Protein AF-A0A2N7XBX3-F1 (afdb_monomer_lite)

Sequence (199 aa):
MRTLMKKFLLAGITAITIFSAVSLRLMAGDISEPTYPVNADSQERREMLLKHRIKNASNLISKVTFEHDRVITVVYTPRRISDDSVWIVELFQAARQILMAISKVMASFHPSVTIHAEIRTINMDAHQNSVTGISLVYRGDKLSNINWDHFSLWDAGEQSEGVIFHKLGKKPALNYCQTEQGERHSLLFCRKLHAIIDN

pLDDT: mean 81.15, std 19.58, range [31.8, 97.69]

Structure (mmCIF, N/CA/C/O backbone):
data_AF-A0A2N7XBX3-F1
#
_entry.id   AF-A0A2N7XBX3-F1
#
loop_
_atom_site.group_PDB
_atom_site.id
_atom_site.type_symbol
_atom_site.label_atom_id
_atom_site.label_alt_id
_atom_site.label_comp_id
_atom_site.label_asym_id
_atom_site.label_entity_id
_atom_site.label_seq_id
_atom_site.pdbx_PDB_ins_code
_atom_site.Cartn_x
_atom_site.Cartn_y
_atom_site.Cartn_z
_atom_site.occupancy
_atom_site.B_iso_or_equiv
_atom_site.auth_seq_id
_atom_site.auth_comp_id
_atom_site.auth_asym_id
_atom_site.auth_atom_id
_atom_site.pdbx_PDB_model_num
ATOM 1 N N . MET A 1 1 ? 8.457 -10.202 -88.996 1.00 37.47 1 MET A N 1
ATOM 2 C CA . MET A 1 1 ? 9.522 -9.447 -88.292 1.00 37.47 1 MET A CA 1
ATOM 3 C C . MET A 1 1 ? 8.973 -9.098 -86.908 1.00 37.47 1 MET A C 1
ATOM 5 O O . MET A 1 1 ? 8.189 -8.176 -86.813 1.00 37.47 1 MET A O 1
ATOM 9 N N . ARG A 1 2 ? 8.962 -9.999 -85.915 1.00 38.03 2 ARG A N 1
ATOM 10 C CA . ARG A 1 2 ? 10.039 -10.387 -84.974 1.00 38.03 2 ARG A CA 1
ATOM 11 C C . ARG A 1 2 ? 10.794 -9.213 -84.335 1.00 38.03 2 ARG A C 1
ATOM 13 O O . ARG A 1 2 ? 11.844 -8.837 -84.831 1.00 38.03 2 ARG A O 1
ATOM 20 N N . THR A 1 3 ? 10.283 -8.777 -83.188 1.00 38.00 3 THR A N 1
ATOM 21 C CA . THR A 1 3 ? 10.981 -8.220 -82.011 1.00 38.00 3 THR A CA 1
ATOM 22 C C . THR A 1 3 ? 9.942 -8.191 -80.881 1.00 38.00 3 THR A C 1
ATOM 24 O O . THR A 1 3 ? 8.780 -7.918 -81.143 1.00 38.00 3 THR A O 1
ATOM 27 N N . LEU A 1 4 ? 10.197 -8.426 -79.600 1.00 35.88 4 LEU A N 1
ATOM 28 C CA . LEU A 1 4 ? 11.092 -9.300 -78.845 1.00 35.88 4 LEU A CA 1
ATOM 29 C C . LEU A 1 4 ? 10.478 -9.307 -77.417 1.00 35.88 4 LEU A C 1
ATOM 31 O O . LEU A 1 4 ? 9.835 -8.343 -77.011 1.00 35.88 4 LEU A O 1
ATOM 35 N N . MET A 1 5 ? 10.631 -10.401 -76.678 1.00 32.62 5 MET A N 1
ATOM 36 C CA . MET A 1 5 ? 9.994 -10.692 -75.385 1.00 32.62 5 MET A CA 1
ATOM 37 C C . MET A 1 5 ? 10.427 -9.810 -74.189 1.00 32.62 5 MET A C 1
ATOM 39 O O . MET A 1 5 ? 11.565 -9.360 -74.123 1.00 32.62 5 MET A O 1
ATOM 43 N N . LYS A 1 6 ? 9.516 -9.735 -73.197 1.00 36.84 6 LYS A N 1
ATOM 44 C CA . LYS A 1 6 ? 9.673 -9.786 -71.716 1.00 36.84 6 LYS A CA 1
ATOM 45 C C . LYS A 1 6 ? 10.871 -9.084 -71.040 1.00 36.84 6 LYS A C 1
ATOM 47 O O . LYS A 1 6 ? 11.988 -9.580 -71.136 1.00 36.84 6 LYS A O 1
ATOM 52 N N . LYS A 1 7 ? 10.572 -8.138 -70.128 1.00 37.94 7 LYS A N 1
ATOM 53 C CA . LYS A 1 7 ? 11.272 -7.902 -68.834 1.00 37.94 7 LYS A CA 1
ATOM 54 C C . LYS A 1 7 ? 10.246 -7.411 -67.783 1.00 37.94 7 LYS A C 1
ATOM 56 O O . LYS A 1 7 ? 9.527 -6.462 -68.062 1.00 37.94 7 LYS A O 1
ATOM 61 N N . PHE A 1 8 ? 9.914 -8.224 -66.767 1.00 37.16 8 PHE A N 1
ATOM 62 C CA . PHE A 1 8 ? 10.357 -8.106 -65.354 1.00 37.16 8 PHE A CA 1
ATOM 63 C C . PHE A 1 8 ? 10.027 -6.725 -64.745 1.00 37.16 8 PHE A C 1
ATOM 65 O O . PHE A 1 8 ? 10.668 -5.746 -65.093 1.00 37.16 8 PHE A O 1
ATOM 72 N N . LEU A 1 9 ? 8.929 -6.544 -63.995 1.00 36.62 9 LEU A N 1
ATOM 73 C CA . LEU A 1 9 ? 8.721 -6.934 -62.584 1.00 36.62 9 LEU A CA 1
ATOM 74 C C . LEU A 1 9 ? 9.846 -6.406 -61.681 1.00 36.62 9 LEU A C 1
ATOM 76 O O . LEU A 1 9 ? 10.767 -7.155 -61.403 1.00 36.62 9 LEU A O 1
ATOM 80 N N . LEU A 1 10 ? 9.787 -5.127 -61.275 1.00 36.78 10 LEU A N 1
ATOM 81 C CA . LEU A 1 10 ? 10.466 -4.576 -60.087 1.00 36.78 10 LEU A CA 1
ATOM 82 C C . LEU A 1 10 ? 10.056 -3.102 -59.846 1.00 36.78 10 LEU A C 1
ATOM 84 O O . LEU A 1 10 ? 10.560 -2.192 -60.493 1.00 36.78 10 LEU A O 1
ATOM 88 N N . ALA A 1 11 ? 9.133 -2.890 -58.911 1.00 35.31 11 ALA A N 1
ATOM 89 C CA . ALA A 1 11 ? 8.945 -1.671 -58.110 1.00 35.31 11 ALA A CA 1
ATOM 90 C C . ALA A 1 11 ? 7.942 -2.073 -57.011 1.00 35.31 11 ALA A C 1
ATOM 92 O O . ALA A 1 11 ? 6.739 -2.081 -57.222 1.00 35.31 11 ALA A O 1
ATOM 93 N N . GLY A 1 12 ? 8.370 -2.695 -55.915 1.00 31.80 12 GLY A N 1
ATOM 94 C CA . GLY A 1 12 ? 9.176 -2.027 -54.898 1.00 31.80 12 GLY A CA 1
ATOM 95 C C . GLY A 1 12 ? 8.266 -1.274 -53.920 1.00 31.80 12 GLY A C 1
ATOM 96 O O . GLY A 1 12 ? 8.444 -0.081 -53.719 1.00 31.80 12 GLY A O 1
ATOM 97 N N . ILE A 1 13 ? 7.254 -1.952 -53.363 1.00 38.38 13 ILE A N 1
ATOM 98 C CA . ILE A 1 13 ? 6.491 -1.467 -52.207 1.00 38.38 13 ILE A CA 1
ATOM 99 C C . ILE A 1 13 ? 7.384 -1.702 -50.988 1.00 38.38 13 ILE A C 1
ATOM 101 O O . ILE A 1 13 ? 7.458 -2.814 -50.469 1.00 38.38 13 ILE A O 1
ATOM 105 N N . THR A 1 14 ? 8.103 -0.671 -50.560 1.00 38.34 14 THR A N 1
ATOM 106 C CA . THR A 1 14 ? 8.864 -0.682 -49.308 1.00 38.34 14 THR A CA 1
ATOM 107 C C . THR A 1 14 ? 8.331 0.387 -48.363 1.00 38.34 14 THR A C 1
ATOM 109 O O . THR A 1 14 ? 8.367 1.572 -48.673 1.00 38.34 14 THR A O 1
ATOM 112 N N . ALA A 1 15 ? 7.902 -0.093 -47.193 1.00 34.06 15 ALA A N 1
ATOM 113 C CA . ALA A 1 15 ? 7.829 0.602 -45.910 1.00 34.06 15 ALA A CA 1
ATOM 114 C C . ALA A 1 15 ? 6.766 1.707 -45.736 1.00 34.06 15 ALA A C 1
ATOM 116 O O . ALA A 1 15 ? 7.078 2.889 -45.635 1.00 34.06 15 ALA A O 1
ATOM 117 N N . ILE A 1 16 ? 5.514 1.293 -45.506 1.00 39.47 16 ILE A N 1
ATOM 118 C CA . ILE A 1 16 ? 4.646 1.992 -44.544 1.00 39.47 16 ILE A CA 1
ATOM 119 C C . ILE A 1 16 ? 4.753 1.226 -43.221 1.00 39.47 16 ILE A C 1
ATOM 121 O O . ILE A 1 16 ? 3.962 0.337 -42.931 1.00 39.47 16 ILE A O 1
ATOM 125 N N . THR A 1 17 ? 5.772 1.550 -42.429 1.00 39.16 17 THR A N 1
ATOM 126 C CA . THR A 1 17 ? 5.874 1.142 -41.020 1.00 39.16 17 THR A CA 1
ATOM 127 C C . THR A 1 17 ? 6.416 2.306 -40.207 1.00 39.16 17 THR A C 1
ATOM 129 O O . THR A 1 17 ? 7.552 2.287 -39.752 1.00 39.16 17 THR A O 1
ATOM 132 N N . ILE A 1 18 ? 5.594 3.339 -40.037 1.00 37.75 18 ILE A N 1
ATOM 133 C CA . ILE A 1 18 ? 5.688 4.237 -38.882 1.00 37.75 18 ILE A CA 1
ATOM 134 C C . ILE A 1 18 ? 4.252 4.467 -38.407 1.00 37.75 18 ILE A C 1
ATOM 136 O O . ILE A 1 18 ? 3.678 5.539 -38.563 1.00 37.75 18 ILE A O 1
ATOM 140 N N . 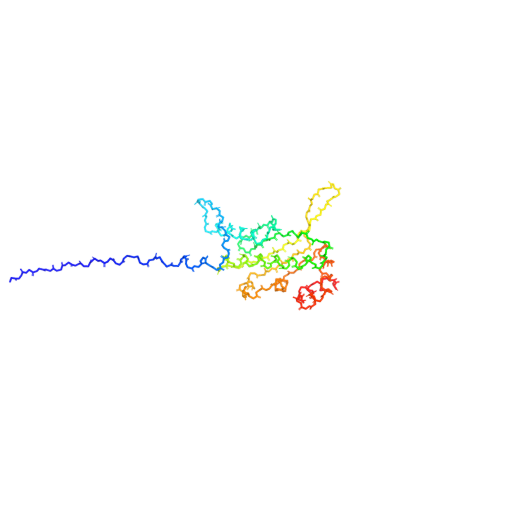PHE A 1 19 ? 3.628 3.402 -37.903 1.00 32.34 19 PHE A N 1
ATOM 141 C CA . PHE A 1 19 ? 2.393 3.510 -37.137 1.00 32.34 19 PHE A CA 1
ATOM 142 C C . PHE A 1 19 ? 2.739 3.469 -35.645 1.00 32.34 19 PHE A C 1
ATOM 144 O O . PHE A 1 19 ? 3.539 2.651 -35.200 1.00 32.34 19 PHE A O 1
ATOM 151 N N . SER A 1 20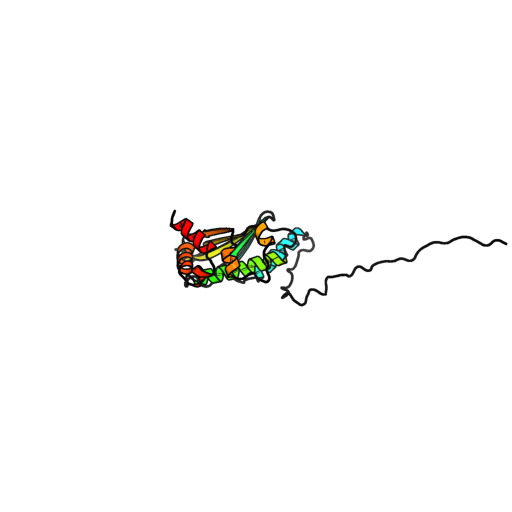 ? 2.099 4.384 -34.913 1.00 36.59 20 SER A N 1
ATOM 152 C CA . SER A 1 20 ? 1.802 4.340 -33.477 1.00 36.59 20 SER A CA 1
ATOM 153 C C . SER A 1 20 ? 2.959 4.371 -32.469 1.00 36.59 20 SER A C 1
ATOM 155 O O . SER A 1 20 ? 3.205 3.400 -31.763 1.00 36.59 20 SER A O 1
ATOM 157 N N . ALA A 1 21 ? 3.566 5.541 -32.271 1.00 38.38 21 ALA A N 1
ATOM 158 C CA . ALA A 1 21 ? 4.155 5.861 -30.959 1.00 38.38 21 ALA A CA 1
ATOM 159 C C . ALA A 1 21 ? 3.982 7.328 -30.528 1.00 38.38 21 ALA A C 1
ATOM 161 O O . ALA A 1 21 ? 4.149 7.651 -29.357 1.00 38.38 21 ALA A O 1
ATOM 162 N N . VAL A 1 22 ? 3.622 8.232 -31.444 1.00 36.38 22 VAL A N 1
ATOM 163 C CA . VAL A 1 22 ? 3.639 9.679 -31.160 1.00 36.38 22 VAL A CA 1
ATOM 164 C C . VAL A 1 22 ? 2.277 10.224 -30.706 1.00 36.38 22 VAL A C 1
ATOM 166 O O . VAL A 1 22 ? 2.228 11.215 -29.986 1.00 36.38 22 VAL A O 1
ATOM 169 N N . SER A 1 23 ? 1.164 9.556 -31.019 1.00 32.88 23 SER A N 1
ATOM 170 C CA . SER A 1 23 ? -0.180 10.085 -30.720 1.00 32.88 23 SER A CA 1
ATOM 171 C C . SER A 1 23 ? -0.746 9.709 -29.343 1.00 32.88 23 SER A C 1
ATOM 173 O O . SER A 1 23 ? -1.875 10.080 -29.043 1.00 32.88 23 SER A O 1
ATOM 175 N N . LEU A 1 24 ? 0.019 9.025 -28.484 1.00 32.59 24 LEU A N 1
ATOM 176 C CA . LEU A 1 24 ? -0.411 8.654 -27.125 1.00 32.59 24 LEU A CA 1
ATOM 177 C C . LEU A 1 24 ? 0.419 9.337 -26.020 1.00 32.59 24 LEU A C 1
ATOM 179 O O . LEU A 1 24 ? 0.517 8.824 -24.914 1.00 32.59 24 LEU A O 1
ATOM 183 N N . ARG A 1 25 ? 1.046 10.483 -26.310 1.00 36.56 25 ARG A N 1
ATOM 184 C CA . ARG A 1 25 ? 1.863 11.246 -25.340 1.00 36.56 25 ARG A CA 1
ATOM 185 C C . ARG A 1 25 ? 1.134 12.402 -24.648 1.00 36.56 25 ARG A C 1
ATOM 187 O O . ARG A 1 25 ? 1.740 13.133 -23.880 1.00 36.56 25 ARG A O 1
ATOM 194 N N . LEU A 1 26 ? -0.157 12.603 -24.914 1.00 32.84 26 LEU A N 1
ATOM 195 C CA . LEU A 1 26 ? -0.854 13.834 -24.506 1.00 32.84 26 LEU A CA 1
ATOM 196 C C . LEU A 1 26 ? -1.853 13.684 -23.347 1.00 32.84 26 LEU A C 1
ATOM 198 O O . LEU A 1 26 ? -2.454 14.679 -22.963 1.00 32.84 26 LEU A O 1
ATOM 202 N N . MET A 1 27 ? -2.022 12.492 -22.759 1.00 38.88 27 MET A N 1
ATOM 203 C CA . MET A 1 27 ? -3.025 12.269 -21.692 1.00 38.88 27 MET A CA 1
ATOM 204 C C . MET A 1 27 ? -2.496 11.554 -20.436 1.00 38.88 27 MET A C 1
ATOM 206 O O . MET A 1 27 ? -3.212 11.443 -19.444 1.00 38.88 27 MET A O 1
ATOM 210 N N . ALA A 1 28 ? -1.241 11.105 -20.423 1.00 42.69 28 ALA A N 1
ATOM 211 C CA . ALA A 1 28 ? -0.594 10.570 -19.230 1.00 42.69 28 ALA A CA 1
ATOM 212 C C . ALA A 1 28 ? 0.499 11.554 -18.816 1.00 42.69 28 ALA A C 1
ATOM 214 O O . ALA A 1 28 ? 1.333 11.900 -19.641 1.00 42.69 28 ALA A O 1
ATOM 215 N N . GLY A 1 29 ? 0.502 12.029 -17.569 1.00 45.75 29 GLY A N 1
ATOM 216 C CA . GLY A 1 29 ? 1.642 12.776 -17.036 1.00 45.75 29 GLY A CA 1
ATOM 217 C C . GLY A 1 29 ? 2.909 11.933 -17.192 1.00 45.75 29 GLY A C 1
ATOM 218 O O . GLY A 1 29 ? 3.110 10.975 -16.440 1.00 45.75 29 GLY A O 1
ATOM 219 N N . ASP A 1 30 ? 3.700 12.235 -18.221 1.00 54.69 30 ASP A N 1
ATOM 220 C CA . ASP A 1 30 ? 4.858 11.445 -18.618 1.00 54.69 30 ASP A CA 1
ATOM 221 C C . ASP A 1 30 ? 5.997 11.734 -17.644 1.00 54.69 30 ASP A C 1
ATOM 223 O O . ASP A 1 30 ? 6.771 12.681 -17.774 1.00 54.69 30 ASP A O 1
ATOM 227 N N . ILE A 1 31 ? 6.068 10.899 -16.610 1.00 62.31 31 ILE A N 1
ATOM 228 C CA . ILE A 1 31 ? 7.276 10.712 -15.815 1.00 62.31 31 ILE A CA 1
ATOM 229 C C . ILE A 1 31 ? 8.389 10.330 -16.800 1.00 62.31 31 ILE A C 1
ATOM 231 O O . ILE A 1 31 ? 8.242 9.340 -17.520 1.00 62.31 31 ILE A O 1
ATOM 235 N N . SER A 1 32 ? 9.471 11.115 -16.831 1.00 76.62 32 SER A N 1
ATOM 236 C CA . SER A 1 32 ? 10.638 10.866 -17.687 1.00 76.62 32 SER A CA 1
ATOM 237 C C . SER A 1 32 ? 11.120 9.425 -17.541 1.00 76.62 32 SER A C 1
ATOM 239 O O . SER A 1 32 ? 11.201 8.929 -16.423 1.00 76.62 32 SER A O 1
ATOM 241 N N . GLU A 1 33 ? 11.464 8.751 -18.635 1.00 81.25 33 GLU A N 1
ATOM 242 C CA . GLU A 1 33 ? 12.009 7.392 -18.552 1.00 81.25 33 GLU A CA 1
ATOM 243 C C . GLU A 1 33 ? 13.352 7.362 -17.794 1.00 81.25 33 GLU A C 1
ATOM 245 O O . GLU A 1 33 ? 14.117 8.331 -17.853 1.00 81.25 33 GLU A O 1
ATOM 250 N N . PRO A 1 34 ? 13.665 6.271 -17.066 1.00 87.12 34 PRO A N 1
ATOM 251 C CA . PRO A 1 34 ? 14.977 6.120 -16.454 1.00 87.12 34 PRO A CA 1
ATOM 252 C C . PRO A 1 34 ? 16.057 5.935 -17.525 1.00 87.12 34 PRO A C 1
ATOM 254 O O . PRO A 1 34 ? 15.820 5.359 -18.584 1.00 87.12 34 PRO A O 1
ATOM 257 N N . THR A 1 35 ? 17.283 6.355 -17.222 1.00 87.56 35 THR A N 1
ATOM 258 C CA . THR A 1 35 ? 18.440 6.040 -18.065 1.00 87.56 35 THR A CA 1
ATOM 259 C C . THR A 1 35 ? 18.752 4.547 -17.986 1.00 87.56 35 THR A C 1
ATOM 261 O O . THR A 1 35 ? 18.958 4.016 -16.893 1.00 87.56 35 THR A O 1
ATOM 264 N N . TYR A 1 36 ? 18.818 3.880 -19.137 1.00 89.38 36 TYR A N 1
ATOM 265 C CA . TYR A 1 36 ? 19.116 2.451 -19.241 1.00 89.38 36 TYR A CA 1
ATOM 266 C C . TYR A 1 36 ? 20.598 2.197 -19.569 1.00 89.38 36 TYR A C 1
ATOM 268 O O . TYR A 1 36 ? 21.176 2.943 -20.365 1.00 89.38 36 TYR A O 1
ATOM 276 N N . PRO A 1 37 ? 21.217 1.131 -19.030 1.00 89.88 37 PRO A N 1
ATOM 277 C CA . PRO A 1 37 ? 22.495 0.629 -19.522 1.00 89.88 37 PRO A CA 1
ATOM 278 C C . PRO A 1 37 ? 22.420 0.266 -21.011 1.00 89.88 37 PRO A C 1
ATOM 280 O O . PRO A 1 37 ? 21.403 -0.240 -21.489 1.00 89.88 37 PRO A O 1
ATOM 283 N N . VAL A 1 38 ? 23.521 0.473 -21.741 1.00 85.94 38 VAL A N 1
ATOM 284 C CA . VAL A 1 38 ? 23.594 0.236 -23.199 1.00 85.94 38 VAL A CA 1
ATOM 285 C C . VAL A 1 38 ? 23.223 -1.209 -23.569 1.00 85.94 38 VAL A C 1
ATOM 287 O O . VAL A 1 38 ? 22.586 -1.430 -24.595 1.00 85.94 38 VAL A O 1
ATOM 290 N N . ASN A 1 39 ? 23.526 -2.168 -22.689 1.00 89.62 39 ASN A N 1
ATOM 291 C CA . ASN A 1 39 ? 23.301 -3.600 -22.905 1.00 89.62 39 ASN A CA 1
ATOM 292 C C . ASN A 1 39 ? 22.136 -4.178 -22.088 1.00 89.62 39 ASN A C 1
ATOM 294 O O . ASN A 1 39 ? 22.023 -5.396 -21.999 1.00 89.62 39 ASN A O 1
ATOM 298 N N . ALA A 1 40 ? 21.292 -3.331 -21.487 1.00 86.00 40 ALA A N 1
ATOM 299 C CA . ALA A 1 40 ? 20.176 -3.820 -20.688 1.00 86.00 40 ALA A CA 1
ATOM 300 C C . ALA A 1 40 ? 19.165 -4.559 -21.564 1.00 86.00 40 ALA A C 1
ATOM 302 O O . ALA A 1 40 ? 18.672 -4.001 -22.557 1.00 86.00 40 ALA A O 1
ATOM 303 N N . ASP A 1 41 ? 18.854 -5.795 -21.185 1.00 88.50 41 ASP A N 1
ATOM 304 C CA . ASP A 1 41 ? 17.872 -6.614 -21.884 1.00 88.50 41 ASP A CA 1
ATOM 305 C C . ASP A 1 41 ? 16.432 -6.115 -21.643 1.00 88.50 41 ASP A C 1
ATOM 307 O O . ASP A 1 41 ? 16.167 -5.164 -20.900 1.00 88.50 41 ASP A O 1
ATOM 311 N N . SER A 1 42 ? 15.462 -6.730 -22.324 1.00 83.38 42 SER A N 1
ATOM 312 C CA . SER A 1 42 ? 14.057 -6.307 -22.235 1.00 83.38 42 SER A CA 1
ATOM 313 C C . SER A 1 42 ? 13.437 -6.475 -20.840 1.00 83.38 42 SER A C 1
ATOM 315 O O . SER A 1 42 ? 12.500 -5.747 -20.504 1.00 83.38 42 SER A O 1
ATOM 317 N N . GLN A 1 43 ? 13.943 -7.416 -20.041 1.00 83.19 43 GLN A N 1
ATOM 318 C CA . GLN A 1 43 ? 13.492 -7.674 -18.679 1.00 83.19 43 GLN A CA 1
ATOM 319 C C . GLN A 1 43 ? 14.105 -6.650 -17.723 1.00 83.19 43 GLN A C 1
ATOM 321 O O . GLN A 1 43 ? 13.367 -5.980 -17.002 1.00 83.19 43 GLN A O 1
ATOM 326 N N . GLU A 1 44 ? 15.414 -6.417 -17.809 1.00 85.62 44 GLU A N 1
ATOM 327 C CA . GLU A 1 44 ? 16.121 -5.414 -17.013 1.00 85.62 44 GLU A CA 1
ATOM 328 C C . GLU A 1 44 ? 15.533 -4.012 -17.237 1.00 85.62 44 GLU A C 1
ATOM 330 O O . GLU A 1 44 ? 15.201 -3.301 -16.285 1.00 85.62 44 GLU A O 1
ATOM 335 N N . ARG A 1 45 ? 15.283 -3.623 -18.496 1.00 85.94 45 ARG A N 1
ATOM 336 C CA . ARG A 1 45 ? 14.636 -2.335 -18.814 1.00 85.94 45 ARG A CA 1
ATOM 337 C C . ARG A 1 45 ? 13.238 -2.218 -18.209 1.00 85.94 45 ARG A C 1
ATOM 339 O O . ARG A 1 45 ? 12.842 -1.138 -17.762 1.00 85.94 45 ARG A O 1
ATOM 346 N N . ARG A 1 46 ? 12.482 -3.315 -18.181 1.00 83.00 46 ARG A N 1
ATOM 347 C CA . ARG A 1 46 ? 11.133 -3.350 -17.609 1.00 83.00 46 ARG A CA 1
ATOM 348 C C . ARG A 1 46 ? 11.163 -3.207 -16.093 1.00 83.00 46 ARG A C 1
ATOM 350 O O . ARG A 1 46 ? 10.410 -2.395 -15.558 1.00 83.00 46 ARG A O 1
ATOM 357 N N . GLU A 1 47 ? 12.038 -3.940 -15.413 1.00 85.62 47 GLU A N 1
ATOM 358 C CA . GLU A 1 47 ? 12.238 -3.814 -13.967 1.00 85.62 47 GLU A CA 1
ATOM 359 C C . GLU A 1 47 ? 12.700 -2.405 -13.589 1.00 85.62 47 GLU A C 1
ATOM 361 O O . GLU A 1 47 ? 12.167 -1.803 -12.654 1.00 85.62 47 GLU A O 1
ATOM 366 N N . MET A 1 48 ? 13.633 -1.826 -14.353 1.00 88.06 48 MET A N 1
ATOM 367 C CA . MET A 1 48 ? 14.082 -0.447 -14.160 1.00 88.06 48 MET A CA 1
ATOM 368 C C . MET A 1 48 ? 12.939 0.556 -14.336 1.00 88.06 48 MET A C 1
ATOM 370 O O . MET A 1 48 ? 12.783 1.452 -13.502 1.00 88.06 48 MET A O 1
ATOM 374 N N . LEU A 1 49 ? 12.110 0.396 -15.375 1.00 87.12 49 LEU A N 1
ATOM 375 C CA . LEU A 1 49 ? 10.943 1.249 -15.607 1.00 87.12 49 LEU A CA 1
ATOM 376 C C . LEU A 1 49 ? 9.914 1.124 -14.477 1.00 87.12 49 LEU A C 1
ATOM 378 O O . LEU A 1 49 ? 9.425 2.142 -13.984 1.00 87.12 49 LEU A O 1
ATOM 382 N N . LEU A 1 50 ? 9.616 -0.103 -14.038 1.00 87.44 50 LEU A N 1
ATOM 383 C CA . LEU A 1 50 ? 8.731 -0.372 -12.903 1.00 87.44 50 LEU A CA 1
ATOM 384 C C . LEU A 1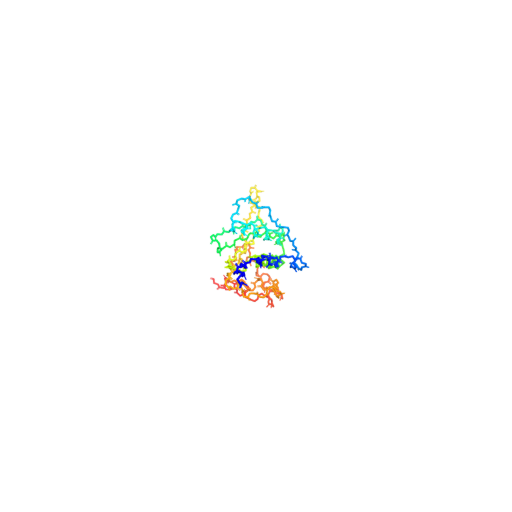 50 ? 9.256 0.296 -11.638 1.00 87.44 50 LEU A C 1
ATOM 386 O O . LEU A 1 50 ? 8.548 1.082 -11.012 1.00 87.44 50 LEU A O 1
ATOM 390 N N . LYS A 1 51 ? 10.518 0.043 -11.287 1.00 89.38 51 LYS A N 1
ATOM 391 C CA . LYS A 1 51 ? 11.161 0.623 -10.106 1.00 89.38 51 LYS A CA 1
ATOM 392 C C . LYS A 1 51 ? 11.124 2.146 -10.142 1.00 89.38 51 LYS A C 1
ATOM 394 O O . LYS A 1 51 ? 10.834 2.765 -9.122 1.00 89.38 51 LYS A O 1
ATOM 399 N N . HIS A 1 52 ? 11.396 2.742 -11.302 1.00 89.12 52 HIS A N 1
ATOM 400 C CA . HIS A 1 52 ? 11.360 4.186 -11.499 1.00 89.12 52 HIS A CA 1
ATOM 401 C C . HIS A 1 52 ? 9.948 4.754 -11.304 1.00 89.12 52 HIS A C 1
ATOM 403 O O . HIS A 1 52 ? 9.755 5.670 -10.506 1.00 89.12 52 HIS A O 1
ATOM 409 N N . ARG A 1 53 ? 8.940 4.174 -11.968 1.00 88.62 53 ARG A N 1
ATOM 410 C CA . ARG A 1 53 ? 7.546 4.628 -11.860 1.00 88.62 53 ARG A CA 1
ATOM 411 C C . ARG A 1 53 ? 6.978 4.437 -10.457 1.00 88.62 53 ARG A C 1
ATOM 413 O O . ARG A 1 53 ? 6.337 5.354 -9.958 1.00 88.62 53 ARG A O 1
ATOM 420 N N . ILE A 1 54 ? 7.245 3.301 -9.808 1.00 88.44 54 ILE A N 1
ATOM 421 C CA . ILE A 1 54 ? 6.815 3.047 -8.426 1.00 88.44 54 ILE A CA 1
ATOM 422 C C . ILE A 1 54 ? 7.455 4.073 -7.492 1.00 88.44 54 ILE A C 1
ATOM 424 O O . ILE A 1 54 ? 6.738 4.730 -6.751 1.00 88.44 54 ILE A O 1
ATOM 428 N N . LYS A 1 55 ? 8.776 4.288 -7.560 1.00 88.94 55 LYS A N 1
ATOM 429 C CA . LYS A 1 55 ? 9.450 5.294 -6.718 1.00 88.94 55 LYS A CA 1
ATOM 430 C C . LYS A 1 55 ? 8.922 6.714 -6.933 1.00 88.94 55 LYS A C 1
ATOM 432 O O . LYS A 1 55 ? 8.870 7.485 -5.984 1.00 88.94 55 LYS A O 1
ATOM 437 N N . ASN A 1 56 ? 8.503 7.048 -8.151 1.00 88.25 56 ASN A N 1
ATOM 438 C CA . ASN A 1 56 ? 7.913 8.351 -8.458 1.00 88.25 56 ASN A CA 1
ATOM 439 C C . ASN A 1 56 ? 6.418 8.446 -8.125 1.00 88.25 56 ASN A C 1
ATOM 441 O O . ASN A 1 56 ? 5.869 9.544 -8.139 1.00 88.25 56 ASN A O 1
ATOM 445 N N . ALA A 1 57 ? 5.759 7.330 -7.797 1.00 85.81 57 ALA A N 1
ATOM 446 C CA . ALA A 1 57 ? 4.368 7.334 -7.357 1.00 85.81 57 ALA A CA 1
ATOM 447 C C . ALA A 1 57 ? 4.211 8.020 -5.992 1.00 85.81 57 ALA A C 1
ATOM 449 O O . ALA A 1 57 ? 3.192 8.658 -5.738 1.00 85.81 57 ALA A O 1
ATOM 450 N N . SER A 1 58 ? 5.224 7.912 -5.125 1.00 83.62 58 SER A N 1
ATOM 451 C CA . SER A 1 58 ? 5.271 8.594 -3.834 1.00 83.62 58 SER A CA 1
ATOM 452 C C . SER A 1 58 ? 6.707 8.748 -3.343 1.00 83.62 58 SER A C 1
ATOM 454 O O . SER A 1 58 ? 7.468 7.784 -3.294 1.00 83.62 58 SER A O 1
ATOM 456 N N . ASN A 1 59 ? 7.059 9.943 -2.863 1.00 83.94 59 ASN A N 1
ATOM 457 C CA . ASN A 1 59 ? 8.369 10.210 -2.258 1.00 83.94 59 ASN A CA 1
ATOM 458 C C . ASN A 1 59 ? 8.573 9.528 -0.887 1.00 83.94 59 ASN A C 1
ATOM 460 O O . ASN A 1 59 ? 9.608 9.716 -0.251 1.00 83.94 59 ASN A O 1
ATOM 464 N N . LEU A 1 60 ? 7.575 8.777 -0.420 1.00 85.88 60 LEU A N 1
ATOM 465 C CA . LEU A 1 60 ? 7.596 8.006 0.821 1.00 85.88 60 LEU A CA 1
ATOM 466 C C . LEU A 1 60 ? 7.939 6.532 0.612 1.00 85.88 60 LEU A C 1
ATOM 468 O O . LEU A 1 60 ? 7.987 5.768 1.574 1.00 85.88 60 LEU A O 1
ATOM 472 N N . ILE A 1 61 ? 8.185 6.128 -0.631 1.00 90.31 61 ILE A N 1
ATOM 473 C CA . ILE A 1 61 ? 8.642 4.782 -0.955 1.00 90.31 61 ILE A CA 1
ATOM 474 C C . ILE A 1 61 ? 10.149 4.713 -0.721 1.00 90.31 61 ILE A C 1
ATOM 476 O O . ILE A 1 61 ? 10.935 5.354 -1.419 1.00 90.31 61 ILE A O 1
ATOM 480 N N . SER A 1 62 ? 10.560 3.921 0.264 1.00 88.62 62 SER A N 1
ATOM 481 C CA . SER A 1 62 ? 11.967 3.760 0.641 1.00 88.62 62 SER A CA 1
ATOM 482 C C . SER A 1 62 ? 12.644 2.629 -0.134 1.00 88.62 62 SER A C 1
ATOM 484 O O . SER A 1 62 ? 13.829 2.718 -0.465 1.00 88.62 62 SER A O 1
ATOM 486 N N . LYS A 1 63 ? 11.895 1.574 -0.483 1.00 92.25 63 LYS A N 1
ATOM 487 C CA . LYS A 1 63 ? 12.436 0.379 -1.141 1.00 92.25 63 LYS A CA 1
ATOM 488 C C . LYS A 1 63 ? 11.423 -0.250 -2.094 1.00 92.25 63 LYS A C 1
ATOM 490 O O . LYS A 1 63 ? 10.227 -0.264 -1.832 1.00 92.25 63 LYS A O 1
ATOM 495 N N . VAL A 1 64 ? 11.937 -0.789 -3.197 1.00 93.12 64 VAL A N 1
ATOM 496 C CA . VAL A 1 64 ? 11.198 -1.621 -4.154 1.00 93.12 64 VAL A CA 1
ATOM 497 C C . VAL A 1 64 ? 12.093 -2.806 -4.500 1.00 93.12 64 VAL A C 1
ATOM 499 O O . VAL A 1 64 ? 13.243 -2.598 -4.910 1.00 93.12 64 VAL A O 1
ATOM 502 N N . THR A 1 65 ? 11.577 -4.015 -4.316 1.00 92.56 65 THR A N 1
ATOM 503 C CA . THR A 1 65 ? 12.266 -5.284 -4.567 1.00 92.56 65 THR A CA 1
ATOM 504 C C . THR A 1 65 ? 11.412 -6.153 -5.480 1.00 92.56 65 THR A C 1
ATOM 506 O O . THR A 1 65 ? 10.189 -6.171 -5.353 1.00 92.56 65 THR A O 1
ATOM 509 N N . PHE A 1 66 ? 12.071 -6.853 -6.398 1.00 88.75 66 PHE A N 1
ATOM 510 C CA . PHE A 1 66 ? 11.458 -7.797 -7.321 1.00 88.75 66 PHE A CA 1
ATOM 511 C C . PHE A 1 66 ? 11.982 -9.189 -6.986 1.00 88.75 66 PHE A C 1
ATOM 513 O O . PHE A 1 66 ? 13.191 -9.373 -6.850 1.00 88.75 66 PHE A O 1
ATOM 520 N N . GLU A 1 67 ? 11.077 -10.149 -6.830 1.00 85.25 67 GLU A N 1
ATOM 521 C CA . GLU A 1 67 ? 11.422 -11.556 -6.650 1.00 85.25 67 GLU A CA 1
ATOM 522 C C . GLU A 1 67 ? 10.842 -12.359 -7.820 1.00 85.25 67 GLU A C 1
ATOM 524 O O . GLU A 1 67 ? 9.621 -12.477 -7.972 1.00 85.25 67 GLU A O 1
ATOM 529 N N . HIS A 1 68 ? 11.740 -12.904 -8.649 1.00 70.62 68 HIS A N 1
ATOM 530 C CA . HIS A 1 68 ? 11.453 -13.867 -9.719 1.00 70.62 68 HIS A CA 1
ATOM 531 C C . HIS A 1 68 ? 10.235 -13.506 -10.604 1.00 70.62 68 HIS A C 1
ATOM 533 O O . HIS A 1 68 ? 9.357 -14.344 -10.812 1.00 70.62 68 HIS A O 1
ATOM 539 N N . ASP A 1 69 ? 10.153 -12.254 -11.079 1.00 69.12 69 ASP A N 1
ATOM 540 C CA . ASP A 1 69 ? 9.103 -11.678 -11.954 1.00 69.12 69 ASP A CA 1
ATOM 541 C C . ASP A 1 69 ? 7.645 -11.764 -11.469 1.00 69.12 69 ASP A C 1
ATOM 543 O O . ASP A 1 69 ? 6.724 -11.298 -12.146 1.00 69.12 69 ASP A O 1
ATOM 547 N N . ARG A 1 70 ? 7.402 -12.360 -10.302 1.00 81.25 70 ARG A N 1
ATOM 548 C CA . ARG A 1 70 ? 6.054 -12.701 -9.828 1.00 81.25 70 ARG A CA 1
ATOM 549 C C . ARG A 1 70 ? 5.668 -11.982 -8.558 1.00 81.25 70 ARG A C 1
ATOM 551 O O . ARG A 1 70 ? 4.481 -11.957 -8.243 1.00 81.25 70 ARG A O 1
ATOM 558 N N . VAL A 1 71 ? 6.630 -11.409 -7.842 1.00 90.06 71 VAL A N 1
ATOM 559 C CA . VAL A 1 71 ? 6.368 -10.694 -6.597 1.00 90.06 71 VAL A CA 1
ATOM 560 C C . VAL A 1 71 ? 7.083 -9.352 -6.613 1.00 90.06 71 VAL A C 1
ATOM 562 O O . VAL A 1 71 ? 8.291 -9.272 -6.841 1.00 90.06 71 VAL A O 1
ATOM 565 N N . ILE A 1 72 ? 6.317 -8.293 -6.369 1.00 93.31 72 ILE A N 1
ATOM 566 C CA . ILE A 1 72 ? 6.829 -6.947 -6.132 1.00 93.31 72 ILE A CA 1
ATOM 567 C C . ILE A 1 72 ? 6.608 -6.627 -4.662 1.00 93.31 72 ILE A C 1
ATOM 569 O O . ILE A 1 72 ? 5.472 -6.587 -4.192 1.00 93.31 72 ILE A O 1
ATOM 573 N N . THR A 1 73 ? 7.690 -6.326 -3.959 1.00 96.06 73 THR A N 1
ATOM 574 C CA . THR A 1 73 ? 7.642 -5.867 -2.574 1.00 96.06 73 THR A CA 1
ATOM 575 C C . THR A 1 73 ? 7.992 -4.389 -2.527 1.00 96.06 73 THR A C 1
ATOM 577 O O . THR A 1 73 ? 9.065 -3.975 -2.972 1.00 96.06 73 THR A O 1
ATOM 580 N N . VAL A 1 74 ? 7.088 -3.579 -1.984 1.00 96.38 74 VAL A N 1
ATOM 581 C CA . VAL A 1 74 ? 7.254 -2.132 -1.832 1.00 96.38 74 VAL A CA 1
ATOM 582 C C . VAL A 1 74 ? 7.251 -1.784 -0.354 1.00 96.38 74 VAL A C 1
ATOM 584 O O . VAL A 1 74 ? 6.354 -2.185 0.379 1.00 96.38 74 VAL A O 1
ATOM 587 N N . VAL A 1 75 ? 8.239 -1.009 0.080 1.00 96.25 75 VAL A N 1
ATOM 588 C CA . VAL A 1 75 ? 8.277 -0.443 1.428 1.00 96.25 75 VAL A CA 1
ATOM 589 C C . VAL A 1 75 ? 7.892 1.026 1.353 1.00 96.25 75 VAL A C 1
ATOM 591 O O . VAL A 1 75 ? 8.540 1.823 0.669 1.00 96.25 75 VAL A O 1
ATOM 594 N N . TYR A 1 76 ? 6.828 1.364 2.067 1.00 94.00 76 TYR A N 1
ATOM 595 C CA . TYR A 1 76 ? 6.284 2.701 2.236 1.00 94.00 76 TYR A CA 1
ATOM 596 C C . TYR A 1 76 ? 6.483 3.148 3.684 1.00 94.00 76 TYR A C 1
ATOM 598 O O . TYR A 1 76 ? 6.180 2.407 4.615 1.00 94.00 76 TYR A O 1
ATOM 606 N N . THR A 1 77 ? 6.961 4.372 3.883 1.00 92.19 77 THR A N 1
ATOM 607 C CA . THR A 1 77 ? 7.144 4.955 5.213 1.00 92.19 77 THR A CA 1
ATOM 608 C C . THR A 1 77 ? 6.188 6.137 5.397 1.00 92.19 77 THR A C 1
ATOM 610 O O . THR A 1 77 ? 6.415 7.187 4.792 1.00 92.19 77 THR A O 1
ATOM 613 N N . PRO A 1 78 ? 5.130 6.020 6.220 1.00 87.81 78 PRO A N 1
ATOM 614 C CA . PRO A 1 78 ? 4.192 7.111 6.473 1.00 87.81 78 PRO A CA 1
ATOM 615 C C . PRO A 1 78 ? 4.880 8.325 7.100 1.00 87.81 78 PRO A C 1
ATOM 617 O O . PRO A 1 78 ? 5.863 8.202 7.836 1.00 87.81 78 PRO A O 1
ATOM 620 N N . ARG A 1 79 ? 4.331 9.518 6.842 1.00 83.00 79 ARG A N 1
ATOM 621 C CA . ARG A 1 79 ? 4.824 10.762 7.465 1.00 83.00 79 ARG A CA 1
ATOM 622 C C . ARG A 1 79 ? 4.242 10.968 8.853 1.00 83.00 79 ARG A C 1
ATOM 624 O O . ARG A 1 79 ? 4.936 11.475 9.730 1.00 83.00 79 ARG A O 1
ATOM 631 N N . ARG A 1 80 ? 2.961 10.641 9.026 1.00 77.44 80 ARG A N 1
ATOM 632 C CA . ARG A 1 80 ? 2.183 10.960 10.223 1.00 77.44 80 ARG A CA 1
ATOM 633 C C . ARG A 1 80 ? 1.646 9.673 10.821 1.00 77.44 80 ARG A C 1
ATOM 635 O O . ARG A 1 80 ? 0.733 9.076 10.278 1.00 77.44 80 ARG A O 1
ATOM 642 N N . ILE A 1 81 ? 2.234 9.262 11.939 1.00 80.69 81 ILE A N 1
ATOM 643 C CA . ILE A 1 81 ? 1.804 8.076 12.699 1.00 80.69 81 ILE A CA 1
ATOM 644 C C . ILE A 1 81 ? 1.080 8.442 13.998 1.00 80.69 81 ILE A C 1
ATOM 646 O O . ILE A 1 81 ? 0.633 7.561 14.714 1.00 80.69 81 ILE A O 1
ATOM 650 N N . SER A 1 82 ? 1.018 9.733 14.339 1.00 78.38 82 SER A N 1
ATOM 651 C CA . SER A 1 82 ? 0.383 10.225 15.567 1.00 78.38 82 SER A CA 1
ATOM 652 C C . SER A 1 82 ? -1.140 10.277 15.474 1.00 78.38 82 SER A C 1
ATOM 654 O O . SER A 1 82 ? -1.808 10.346 16.500 1.00 78.38 82 SER A O 1
ATOM 656 N N . ASP A 1 83 ? -1.672 10.298 14.254 1.00 84.38 83 ASP A N 1
ATOM 657 C CA . ASP A 1 83 ? -3.100 10.222 13.983 1.00 84.38 83 ASP A CA 1
ATOM 658 C C . ASP A 1 83 ? -3.400 8.840 13.401 1.00 84.38 83 ASP A C 1
ATOM 660 O O . ASP A 1 83 ? -3.127 8.540 12.233 1.00 84.38 83 ASP A O 1
ATOM 664 N N . ASP A 1 84 ? -3.912 7.998 14.291 1.00 83.69 84 ASP A N 1
ATOM 665 C CA . ASP A 1 84 ? -4.163 6.579 14.087 1.00 83.69 84 ASP A CA 1
ATOM 666 C C . ASP A 1 84 ? -5.090 6.298 12.893 1.00 83.69 84 ASP A C 1
ATOM 668 O O . ASP A 1 84 ? -4.912 5.295 12.208 1.00 83.69 84 ASP A O 1
ATOM 672 N N . SER A 1 85 ? -6.053 7.173 12.601 1.00 86.06 85 SER A N 1
ATOM 673 C CA . SER A 1 85 ? -6.975 6.969 11.478 1.00 86.06 85 SER A CA 1
ATOM 674 C C . SER A 1 85 ? -6.414 7.545 10.184 1.00 86.06 85 SER A C 1
ATOM 676 O O . SER A 1 85 ? -6.521 6.921 9.125 1.00 86.06 85 SER A O 1
ATOM 678 N N . VAL A 1 86 ? -5.760 8.708 10.258 1.00 88.56 86 VAL A N 1
ATOM 679 C CA . VAL A 1 86 ? -5.169 9.361 9.082 1.00 88.56 86 VAL A CA 1
ATOM 680 C C . VAL A 1 86 ? -4.074 8.505 8.458 1.00 88.56 86 VAL A C 1
ATOM 682 O O . VAL A 1 86 ? -4.031 8.400 7.233 1.00 88.56 86 VAL A O 1
ATOM 685 N N . TRP A 1 87 ? -3.227 7.838 9.250 1.00 88.56 87 TRP A N 1
ATOM 686 C CA . TRP A 1 87 ? -2.151 7.025 8.669 1.00 88.56 87 TRP A CA 1
ATOM 687 C C . TRP A 1 87 ? -2.681 5.826 7.857 1.00 88.56 87 TRP A C 1
ATOM 689 O O . TRP A 1 87 ? -2.048 5.431 6.877 1.00 88.56 87 TRP A O 1
ATOM 699 N N . ILE A 1 88 ? -3.849 5.270 8.212 1.00 94.12 88 ILE A N 1
ATOM 700 C CA . ILE A 1 88 ? -4.486 4.185 7.447 1.00 94.12 88 ILE A CA 1
ATOM 701 C C . ILE A 1 88 ? -4.991 4.711 6.103 1.00 94.12 88 ILE A C 1
ATOM 703 O O . ILE A 1 88 ? -4.766 4.089 5.065 1.00 94.12 88 ILE A O 1
ATOM 707 N N . VAL A 1 89 ? -5.601 5.898 6.098 1.00 93.44 89 VAL A N 1
ATOM 708 C CA . VAL A 1 89 ? -6.032 6.560 4.859 1.00 93.44 89 VAL A CA 1
ATOM 709 C C . VAL A 1 89 ? -4.827 6.897 3.972 1.00 93.44 89 VAL A C 1
ATOM 711 O O . VAL A 1 89 ? -4.861 6.646 2.767 1.00 93.44 89 VAL A O 1
ATOM 714 N N . GLU A 1 90 ? -3.733 7.404 4.553 1.00 92.19 90 GLU A N 1
ATOM 715 C CA . GLU A 1 90 ? -2.484 7.665 3.824 1.00 92.19 90 GLU A CA 1
ATOM 716 C C . GLU A 1 90 ? -1.884 6.377 3.238 1.00 92.19 90 GLU A C 1
ATOM 718 O O . GLU A 1 90 ? -1.407 6.385 2.099 1.00 92.19 90 GLU A O 1
ATOM 723 N N . LEU A 1 91 ? -1.950 5.259 3.970 1.00 94.75 91 LEU A N 1
ATOM 724 C CA . LEU A 1 91 ? -1.540 3.946 3.474 1.00 94.75 91 LEU A CA 1
ATOM 725 C C . LEU A 1 91 ? -2.382 3.519 2.265 1.00 94.75 91 LEU A C 1
ATOM 727 O O . LEU A 1 91 ? -1.820 3.096 1.257 1.00 94.75 91 LEU A O 1
ATOM 731 N N . PHE A 1 92 ? -3.706 3.652 2.323 1.00 95.75 92 PHE A N 1
ATOM 732 C CA . PHE A 1 92 ? -4.583 3.316 1.197 1.00 95.75 92 PHE A CA 1
ATOM 733 C C . PHE A 1 92 ? -4.325 4.198 -0.022 1.00 95.75 92 PHE A C 1
ATOM 735 O O . PHE A 1 92 ? -4.242 3.710 -1.152 1.00 95.75 92 PHE A O 1
ATOM 742 N N . GLN A 1 93 ? -4.096 5.491 0.196 1.00 94.56 93 GLN A N 1
ATOM 743 C CA . GLN A 1 93 ? -3.708 6.405 -0.870 1.00 94.56 93 GLN A CA 1
ATOM 744 C C . GLN A 1 93 ? -2.362 6.017 -1.499 1.00 94.56 93 GLN A C 1
ATOM 746 O O . GLN A 1 93 ? -2.245 5.997 -2.728 1.00 94.56 93 GLN A O 1
ATOM 751 N N . ALA A 1 94 ? -1.358 5.682 -0.685 1.00 94.06 94 ALA A N 1
ATOM 752 C CA . ALA A 1 94 ? -0.060 5.231 -1.176 1.00 94.06 94 ALA A CA 1
ATOM 753 C C . ALA A 1 94 ? -0.188 3.912 -1.948 1.00 94.06 94 ALA A C 1
ATOM 755 O O . ALA A 1 94 ? 0.350 3.784 -3.048 1.00 94.06 94 ALA A O 1
ATOM 756 N N . ALA A 1 95 ? -0.954 2.958 -1.416 1.00 96.00 95 ALA A N 1
ATOM 757 C CA . ALA A 1 95 ? -1.218 1.686 -2.067 1.00 96.00 95 ALA A CA 1
ATOM 758 C C . ALA A 1 95 ? -1.874 1.881 -3.435 1.00 96.00 95 ALA A C 1
ATOM 760 O O . ALA A 1 95 ? -1.395 1.331 -4.426 1.00 96.00 95 ALA A O 1
ATOM 761 N N . ARG A 1 96 ? -2.885 2.751 -3.525 1.00 95.75 96 ARG A N 1
ATOM 762 C CA . ARG A 1 96 ? -3.504 3.128 -4.799 1.00 95.75 96 ARG A CA 1
ATOM 763 C C . ARG A 1 96 ? -2.480 3.649 -5.802 1.00 95.75 96 ARG A C 1
ATOM 765 O O . ARG A 1 96 ? -2.435 3.174 -6.933 1.00 95.75 96 ARG A O 1
ATOM 772 N N . GLN A 1 97 ? -1.657 4.616 -5.403 1.00 93.81 97 GLN A N 1
ATOM 773 C CA . GLN A 1 97 ? -0.655 5.218 -6.287 1.00 93.81 97 GLN A CA 1
ATOM 774 C C . GLN A 1 97 ? 0.365 4.185 -6.786 1.00 93.81 97 GLN A C 1
ATOM 776 O O . GLN A 1 97 ? 0.686 4.165 -7.975 1.00 93.81 97 GLN A O 1
ATOM 781 N N . ILE A 1 98 ? 0.830 3.304 -5.896 1.00 93.81 98 ILE A N 1
ATOM 782 C CA . ILE A 1 98 ? 1.763 2.216 -6.216 1.00 93.81 98 ILE A CA 1
ATOM 783 C C . ILE A 1 98 ? 1.133 1.247 -7.219 1.00 93.81 98 ILE A C 1
ATOM 785 O O . ILE A 1 98 ? 1.725 0.974 -8.261 1.00 93.81 98 ILE A O 1
ATOM 789 N N . LEU A 1 99 ? -0.076 0.758 -6.939 1.00 93.75 99 LEU A N 1
ATOM 790 C CA . LEU A 1 99 ? -0.771 -0.204 -7.794 1.00 93.75 99 LEU A CA 1
ATOM 791 C C . LEU A 1 99 ? -1.075 0.378 -9.179 1.00 93.75 99 LEU A C 1
ATOM 793 O O . LEU A 1 99 ? -0.821 -0.274 -10.191 1.00 93.75 99 LEU A O 1
ATOM 797 N N . MET A 1 100 ? -1.507 1.640 -9.247 1.00 91.44 100 MET A N 1
ATOM 798 C CA . MET A 1 100 ? -1.687 2.336 -10.522 1.00 91.44 100 MET A CA 1
ATOM 799 C C . MET A 1 100 ? -0.363 2.476 -11.288 1.00 91.44 100 MET A C 1
ATOM 801 O O . MET A 1 100 ? -0.342 2.285 -12.504 1.00 91.44 100 MET A O 1
ATOM 805 N N . ALA A 1 101 ? 0.750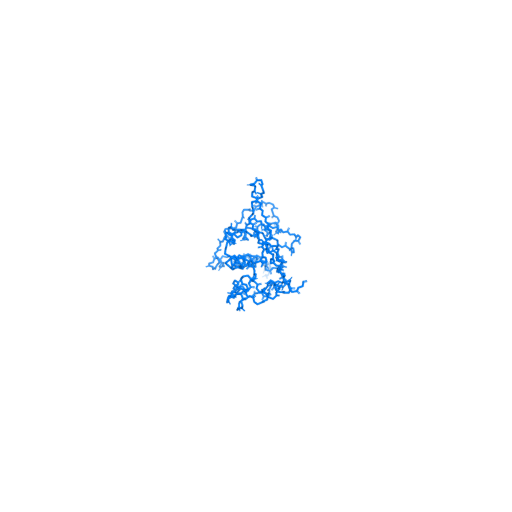 2.782 -10.613 1.00 89.56 101 ALA A N 1
ATOM 806 C CA . ALA A 1 101 ? 2.062 2.868 -11.258 1.00 89.56 101 ALA A CA 1
ATOM 807 C C . ALA A 1 101 ? 2.519 1.515 -11.828 1.00 89.56 101 ALA A C 1
ATOM 809 O O . ALA A 1 101 ? 3.073 1.478 -12.927 1.00 89.56 101 ALA A O 1
ATOM 810 N N . ILE A 1 102 ? 2.239 0.422 -11.114 1.00 88.75 102 ILE A N 1
ATOM 811 C CA . ILE A 1 102 ? 2.495 -0.952 -11.561 1.00 88.75 102 ILE A CA 1
ATOM 812 C C . ILE A 1 102 ? 1.633 -1.278 -12.789 1.00 88.75 102 ILE A C 1
ATOM 814 O O . ILE A 1 102 ? 2.167 -1.694 -13.816 1.00 88.75 102 ILE A O 1
ATOM 818 N N . SER A 1 103 ? 0.323 -1.010 -12.732 1.00 87.12 103 SER A N 1
ATOM 819 C CA . SER A 1 103 ? -0.627 -1.346 -13.807 1.00 87.12 103 SER A CA 1
ATOM 820 C C . SER A 1 103 ? -0.238 -0.775 -15.175 1.00 87.12 103 SER A C 1
ATOM 822 O O . SER A 1 103 ? -0.359 -1.452 -16.192 1.00 87.12 103 SER A O 1
ATOM 824 N N . LYS A 1 104 ? 0.334 0.436 -15.203 1.00 83.81 104 LYS A N 1
ATOM 825 C CA . LYS A 1 104 ? 0.748 1.131 -16.432 1.00 83.81 104 LYS A CA 1
ATOM 826 C C . LYS A 1 104 ? 1.916 0.470 -17.164 1.00 83.81 104 LYS A C 1
ATOM 828 O O . LYS A 1 104 ? 2.169 0.808 -18.315 1.00 83.81 104 LYS A O 1
ATOM 833 N N . VAL A 1 105 ? 2.651 -0.426 -16.507 1.00 79.69 105 VAL A N 1
ATOM 834 C CA . VAL A 1 105 ? 3.796 -1.134 -17.107 1.00 79.69 105 VAL A CA 1
ATOM 835 C C . VAL A 1 105 ? 3.451 -2.586 -17.441 1.00 79.69 105 VAL A C 1
ATOM 837 O O . VAL A 1 105 ? 4.142 -3.232 -18.225 1.00 79.69 105 VAL A O 1
ATOM 840 N N . MET A 1 106 ? 2.378 -3.120 -16.859 1.00 73.25 106 MET A N 1
ATOM 841 C CA . MET A 1 106 ? 2.168 -4.558 -16.719 1.00 73.25 106 MET A CA 1
ATOM 842 C C . MET A 1 106 ? 1.043 -5.107 -17.595 1.00 73.25 106 MET A C 1
ATOM 844 O O . MET A 1 106 ? 0.199 -5.869 -17.146 1.00 73.25 106 MET A O 1
ATOM 848 N N . ALA A 1 107 ? 1.068 -4.771 -18.886 1.00 65.38 107 ALA A N 1
ATOM 849 C CA . ALA A 1 107 ? 0.064 -5.241 -19.843 1.00 65.38 107 ALA A CA 1
ATOM 850 C C . ALA A 1 107 ? 0.113 -6.763 -20.126 1.00 65.38 107 ALA A C 1
ATOM 852 O O . ALA A 1 107 ? -0.837 -7.305 -20.679 1.00 65.38 107 ALA A O 1
ATOM 853 N N . SER A 1 108 ? 1.211 -7.458 -19.790 1.00 65.88 108 SER A N 1
ATOM 854 C CA . SER A 1 108 ? 1.453 -8.854 -20.209 1.00 65.88 108 SER A CA 1
ATOM 855 C C . SER A 1 108 ? 1.796 -9.835 -19.079 1.00 65.88 108 SER A C 1
ATOM 857 O O . SER A 1 108 ? 2.057 -11.005 -19.345 1.00 65.88 108 SER A O 1
ATOM 859 N N . PHE A 1 109 ? 1.866 -9.379 -17.830 1.00 75.88 109 PHE A N 1
ATOM 860 C CA . PHE A 1 109 ? 2.105 -10.206 -16.643 1.00 75.88 109 PHE A CA 1
ATOM 861 C C . PHE A 1 109 ? 1.488 -9.497 -15.440 1.00 75.88 109 PHE A C 1
ATOM 863 O O . PHE A 1 109 ? 1.302 -8.289 -15.498 1.00 75.88 109 PHE A O 1
ATOM 870 N N . HIS A 1 110 ? 1.153 -10.220 -14.374 1.00 82.94 110 HIS A N 1
ATOM 871 C CA . HIS A 1 110 ? 0.481 -9.642 -13.210 1.00 82.94 110 HIS A CA 1
ATOM 872 C C . HIS A 1 110 ? 1.130 -10.185 -11.938 1.00 82.94 110 HIS A C 1
ATOM 874 O O . HIS A 1 110 ? 0.958 -11.372 -11.646 1.00 82.94 110 HIS A O 1
ATOM 880 N N . PRO A 1 111 ? 1.911 -9.388 -11.191 1.00 88.19 111 PRO A N 1
ATOM 881 C CA . PRO A 1 111 ? 2.653 -9.902 -10.063 1.00 88.19 111 PRO A CA 1
ATOM 882 C C . PRO A 1 111 ? 1.766 -9.833 -8.821 1.00 88.19 111 PRO A C 1
ATOM 884 O O . PRO A 1 111 ? 0.869 -8.995 -8.695 1.00 88.19 111 PRO A O 1
ATOM 887 N N . SER A 1 112 ? 2.042 -10.675 -7.845 1.00 92.88 112 SER A N 1
ATOM 888 C CA . SER A 1 112 ? 1.584 -10.362 -6.502 1.00 92.88 112 SER A CA 1
ATOM 889 C C . SER A 1 112 ? 2.343 -9.134 -6.002 1.00 92.88 112 SER A C 1
ATOM 891 O O . SER A 1 112 ? 3.549 -9.008 -6.210 1.00 92.88 112 SER A O 1
ATOM 893 N N . VAL A 1 113 ? 1.638 -8.208 -5.366 1.00 95.25 113 VAL A N 1
ATOM 894 C CA . VAL A 1 113 ? 2.228 -6.983 -4.826 1.00 95.25 113 VAL A CA 1
ATOM 895 C C . VAL A 1 113 ? 2.055 -6.999 -3.320 1.00 95.25 113 VAL A C 1
ATOM 897 O O . VAL A 1 113 ? 0.934 -7.102 -2.832 1.00 95.25 113 VAL A O 1
ATOM 900 N N . THR A 1 114 ? 3.150 -6.858 -2.585 1.00 97.00 114 THR A N 1
ATOM 901 C CA . THR A 1 114 ? 3.125 -6.677 -1.135 1.00 97.00 114 THR A CA 1
ATOM 902 C C . THR A 1 114 ? 3.611 -5.277 -0.807 1.00 97.00 114 THR A C 1
ATOM 904 O O . THR A 1 114 ? 4.704 -4.878 -1.205 1.00 97.00 114 THR A O 1
ATOM 907 N N . ILE A 1 115 ? 2.801 -4.518 -0.076 1.00 97.56 115 ILE A N 1
ATOM 908 C CA . ILE A 1 115 ? 3.133 -3.168 0.374 1.00 97.56 115 ILE A CA 1
ATOM 909 C C . ILE A 1 115 ? 3.303 -3.205 1.887 1.00 97.56 115 ILE A C 1
ATOM 911 O O . ILE A 1 115 ? 2.332 -3.399 2.615 1.00 97.56 115 ILE A O 1
ATOM 915 N N . HIS A 1 116 ? 4.532 -3.007 2.352 1.00 97.38 116 HIS A N 1
ATOM 916 C CA . HIS A 1 116 ? 4.868 -2.883 3.764 1.00 97.38 116 HIS A CA 1
ATOM 917 C C . HIS A 1 116 ? 4.831 -1.416 4.179 1.00 97.38 116 HIS A C 1
ATOM 919 O O . HIS A 1 116 ? 5.598 -0.599 3.674 1.00 97.38 116 HIS A O 1
ATOM 925 N N . ALA A 1 117 ? 3.959 -1.090 5.125 1.00 95.94 117 ALA A N 1
ATOM 926 C CA . ALA A 1 117 ? 3.902 0.209 5.768 1.00 95.94 117 ALA A CA 1
ATOM 927 C C . ALA A 1 117 ? 4.821 0.194 6.998 1.00 95.94 117 ALA A C 1
ATOM 929 O O . ALA A 1 117 ? 4.474 -0.361 8.044 1.00 95.94 117 ALA A O 1
ATOM 930 N N . GLU A 1 118 ? 6.019 0.752 6.857 1.00 94.94 118 GLU A N 1
ATOM 931 C CA . GLU A 1 118 ? 7.069 0.744 7.873 1.00 94.94 118 GLU A CA 1
ATOM 932 C C . GLU A 1 118 ? 7.090 2.024 8.701 1.00 94.94 118 GLU A C 1
ATOM 934 O O . GLU A 1 118 ? 7.359 3.111 8.199 1.00 94.94 118 GLU A O 1
ATOM 939 N N . ILE A 1 119 ? 6.873 1.878 10.002 1.00 90.88 119 ILE A N 1
ATOM 940 C CA . ILE A 1 119 ? 6.881 2.964 10.973 1.00 90.88 119 ILE A CA 1
ATOM 941 C C . ILE A 1 119 ? 8.322 3.209 11.418 1.00 90.88 119 ILE A C 1
ATOM 943 O O . ILE A 1 119 ? 9.013 2.279 11.838 1.00 90.88 119 ILE A O 1
ATOM 947 N N . ARG A 1 120 ? 8.774 4.466 11.350 1.00 89.00 120 ARG A N 1
ATOM 948 C CA . ARG A 1 120 ? 10.076 4.859 11.903 1.00 89.00 120 ARG A CA 1
ATOM 949 C C . ARG A 1 120 ? 10.039 4.753 13.420 1.00 89.00 120 ARG A C 1
ATOM 951 O O . ARG A 1 120 ? 9.144 5.296 14.063 1.00 89.00 120 ARG A O 1
ATOM 958 N N . THR A 1 121 ? 11.033 4.088 13.981 1.00 85.38 121 THR A N 1
ATOM 959 C CA . THR A 1 121 ? 11.230 3.950 15.419 1.00 85.38 121 THR A CA 1
ATOM 960 C C . THR A 1 121 ? 12.617 4.454 15.793 1.00 85.38 121 THR A C 1
ATOM 962 O O . THR A 1 121 ? 13.516 4.549 14.958 1.00 85.38 121 THR A O 1
ATOM 965 N N . ILE A 1 122 ? 12.785 4.824 17.056 1.00 82.94 122 ILE A N 1
ATOM 966 C CA . ILE A 1 122 ? 14.085 5.165 17.629 1.00 82.94 122 ILE A CA 1
ATOM 967 C C . ILE A 1 122 ? 14.390 4.059 18.634 1.00 82.94 122 ILE A C 1
ATOM 969 O O . ILE A 1 122 ? 13.554 3.769 19.493 1.00 82.94 122 ILE A O 1
ATOM 973 N N . ASN A 1 123 ? 15.529 3.385 18.482 1.00 79.94 123 ASN A N 1
ATOM 974 C CA . ASN A 1 123 ? 15.950 2.369 19.444 1.00 79.94 123 ASN A CA 1
ATOM 975 C C . ASN A 1 123 ? 16.521 3.023 20.720 1.00 79.94 123 ASN A C 1
ATOM 977 O O . ASN A 1 123 ? 16.678 4.242 20.795 1.00 79.94 123 ASN A O 1
ATOM 981 N N . MET A 1 124 ? 16.833 2.213 21.736 1.00 76.69 124 MET A N 1
ATOM 982 C CA . MET A 1 124 ? 17.378 2.718 23.008 1.00 76.69 124 MET A CA 1
ATOM 983 C C . MET A 1 124 ? 18.710 3.466 22.833 1.00 76.69 124 MET A C 1
ATOM 985 O O . MET A 1 124 ? 19.005 4.365 23.611 1.00 76.69 124 MET A O 1
ATOM 989 N N . ASP A 1 125 ? 19.456 3.159 21.771 1.00 84.25 125 ASP A N 1
ATOM 990 C CA . ASP A 1 125 ? 20.736 3.786 21.434 1.00 84.25 125 ASP A CA 1
ATOM 991 C C . ASP A 1 125 ? 20.578 5.031 20.541 1.00 84.25 125 ASP A C 1
ATOM 993 O O . ASP A 1 125 ? 21.527 5.434 19.871 1.00 84.25 125 ASP A O 1
ATOM 997 N N . ALA A 1 126 ? 19.376 5.613 20.462 1.00 78.38 126 ALA A N 1
ATOM 998 C CA . ALA A 1 126 ? 19.038 6.768 19.624 1.00 78.38 126 ALA A CA 1
ATOM 999 C C . ALA A 1 126 ? 19.264 6.585 18.105 1.00 78.38 126 ALA A C 1
ATOM 1001 O O . ALA A 1 126 ? 19.227 7.555 17.343 1.00 78.38 126 ALA A O 1
ATOM 1002 N N . HIS A 1 127 ? 19.438 5.351 17.632 1.00 82.31 127 HIS A N 1
ATOM 1003 C CA . HIS A 1 127 ? 19.510 5.037 16.211 1.00 82.31 127 HIS A CA 1
ATOM 1004 C C . HIS A 1 127 ? 18.106 4.909 15.622 1.00 82.31 127 HIS A C 1
ATOM 1006 O O . HIS A 1 127 ? 17.213 4.269 16.190 1.00 82.31 127 HIS A O 1
ATOM 1012 N N . GLN A 1 128 ? 17.921 5.507 14.445 1.00 81.50 128 GLN A N 1
ATOM 1013 C CA . GLN A 1 128 ? 16.699 5.333 13.674 1.00 81.50 128 GLN A CA 1
ATOM 1014 C C . GLN A 1 128 ? 16.632 3.911 13.126 1.00 81.50 128 GLN A C 1
ATOM 1016 O O . GLN A 1 128 ? 17.556 3.440 12.465 1.00 81.50 128 GLN A O 1
ATOM 1021 N N . ASN A 1 129 ? 15.508 3.257 13.379 1.00 86.56 129 ASN A N 1
ATOM 1022 C CA . ASN A 1 129 ? 15.147 1.982 12.789 1.00 86.56 129 ASN A CA 1
ATOM 1023 C C . ASN A 1 129 ? 13.757 2.098 12.144 1.00 86.56 129 ASN A C 1
ATOM 1025 O O . ASN A 1 129 ? 13.072 3.120 12.267 1.00 86.56 129 ASN A O 1
ATOM 1029 N N . SER A 1 130 ? 13.323 1.060 11.444 1.00 88.94 130 SER A N 1
ATOM 1030 C CA . SER A 1 130 ? 11.956 0.944 10.955 1.00 88.94 130 SER A CA 1
ATOM 1031 C C . SER A 1 130 ? 11.376 -0.415 11.315 1.00 88.94 130 SER A C 1
ATOM 1033 O O . SER A 1 130 ? 12.081 -1.413 11.454 1.00 88.94 130 SER A O 1
ATOM 1035 N N . VAL A 1 131 ? 10.065 -0.442 11.536 1.00 91.50 131 VAL A N 1
ATOM 1036 C CA . VAL A 1 131 ? 9.337 -1.670 11.852 1.00 91.50 131 VAL A CA 1
ATOM 1037 C C . VAL A 1 131 ? 8.059 -1.689 11.037 1.00 91.50 131 VAL A C 1
ATOM 1039 O O . VAL A 1 131 ? 7.322 -0.702 11.004 1.00 91.50 131 VAL A O 1
ATOM 1042 N N . THR A 1 132 ? 7.766 -2.809 10.387 1.00 94.50 132 THR A N 1
ATOM 1043 C CA . THR A 1 132 ? 6.513 -2.970 9.649 1.00 94.50 132 THR A CA 1
ATOM 1044 C C . THR A 1 132 ? 5.332 -2.882 10.612 1.00 94.50 132 THR A C 1
ATOM 1046 O O . THR A 1 132 ? 5.258 -3.628 11.587 1.00 94.50 132 THR A O 1
ATOM 1049 N N . GLY A 1 133 ? 4.417 -1.948 10.355 1.00 94.31 133 GLY A N 1
ATOM 1050 C CA . GLY A 1 133 ? 3.158 -1.801 11.080 1.00 94.31 133 GLY A CA 1
ATOM 1051 C C . GLY A 1 133 ? 2.043 -2.615 10.432 1.00 94.31 133 GLY A C 1
ATOM 1052 O O . GLY A 1 133 ? 1.402 -3.428 11.096 1.00 94.31 133 GLY A O 1
ATOM 1053 N N . ILE A 1 134 ? 1.834 -2.429 9.128 1.00 96.75 134 ILE A N 1
ATOM 1054 C CA . ILE A 1 134 ? 0.812 -3.134 8.340 1.00 96.75 134 ILE A CA 1
ATOM 1055 C C . ILE A 1 134 ? 1.427 -3.584 7.020 1.00 96.75 134 ILE A C 1
ATOM 1057 O O . ILE A 1 134 ? 2.204 -2.842 6.423 1.00 96.75 134 ILE A O 1
ATOM 1061 N N . SER A 1 135 ? 1.061 -4.775 6.554 1.00 97.50 135 SER A N 1
ATOM 1062 C CA . SER A 1 135 ? 1.355 -5.219 5.189 1.00 97.50 135 SER A CA 1
ATOM 1063 C C . SER A 1 135 ? 0.062 -5.476 4.425 1.00 97.50 135 SER A C 1
ATOM 1065 O O . SER A 1 135 ? -0.796 -6.206 4.919 1.00 97.50 135 SER A O 1
ATOM 1067 N N . LEU A 1 136 ? -0.065 -4.903 3.229 1.00 97.69 136 LEU A N 1
ATOM 1068 C CA . LEU A 1 136 ? -1.164 -5.168 2.297 1.00 97.69 136 LEU A CA 1
ATOM 1069 C C . LEU A 1 136 ? -0.661 -6.083 1.183 1.00 97.69 136 LEU A C 1
ATOM 1071 O O . LEU A 1 136 ? 0.353 -5.780 0.556 1.00 97.69 136 LEU A O 1
ATOM 1075 N N . VAL A 1 137 ? -1.363 -7.186 0.938 1.00 96.81 137 VAL A N 1
ATOM 1076 C CA . VAL A 1 137 ? -1.006 -8.182 -0.078 1.00 96.81 137 VAL A CA 1
ATOM 1077 C C . VAL A 1 137 ? -2.070 -8.186 -1.162 1.00 96.81 137 VAL A C 1
ATOM 1079 O O . VAL A 1 137 ? -3.243 -8.404 -0.872 1.00 96.81 137 VAL A O 1
ATOM 1082 N N . TYR A 1 138 ? -1.659 -8.006 -2.409 1.00 95.88 138 TYR A N 1
ATOM 1083 C CA . TYR A 1 138 ? -2.514 -8.022 -3.588 1.00 95.88 138 TYR A CA 1
ATOM 1084 C C . TYR A 1 138 ? -2.095 -9.159 -4.501 1.00 95.88 138 TYR A C 1
ATOM 1086 O O . TYR A 1 138 ? -0.910 -9.347 -4.774 1.00 95.88 138 TYR A O 1
ATOM 1094 N N . ARG A 1 139 ? -3.072 -9.906 -5.004 1.00 92.69 139 ARG A N 1
ATOM 1095 C CA . ARG A 1 139 ? -2.819 -10.972 -5.968 1.00 92.69 139 ARG A CA 1
ATOM 1096 C C . ARG A 1 139 ? -2.827 -10.436 -7.392 1.00 92.69 139 ARG A C 1
ATOM 1098 O O . ARG A 1 139 ? -3.770 -9.751 -7.785 1.00 92.69 139 ARG A O 1
ATOM 1105 N N . GLY A 1 140 ? -1.831 -10.818 -8.186 1.00 89.38 140 GLY A N 1
ATOM 1106 C CA . GLY A 1 140 ? -1.704 -10.355 -9.569 1.00 89.38 140 GLY A CA 1
ATOM 1107 C C . GLY A 1 140 ? -2.931 -10.639 -10.440 1.00 89.38 140 GLY A C 1
ATOM 1108 O O . GLY A 1 140 ? -3.418 -9.744 -11.124 1.00 89.38 140 GLY A O 1
ATOM 1109 N N . ASP A 1 141 ? -3.501 -11.842 -10.360 1.00 88.38 141 ASP A N 1
ATOM 1110 C CA . ASP A 1 141 ? -4.689 -12.232 -11.138 1.00 88.38 141 ASP A CA 1
ATOM 1111 C C . ASP A 1 141 ? -5.951 -11.424 -10.795 1.00 88.38 141 ASP A C 1
ATOM 1113 O O . ASP A 1 141 ? -6.885 -11.353 -11.589 1.00 88.38 141 ASP A O 1
ATOM 1117 N N . LYS A 1 142 ? -5.998 -10.802 -9.614 1.00 88.94 142 LYS A N 1
ATOM 1118 C CA . LYS A 1 142 ? -7.078 -9.883 -9.237 1.00 88.94 142 LYS A CA 1
ATOM 1119 C C . LYS A 1 142 ? -6.818 -8.480 -9.770 1.00 88.94 142 LYS A C 1
ATOM 1121 O O . LYS A 1 142 ? -7.741 -7.857 -10.288 1.00 88.94 142 LYS A O 1
ATOM 1126 N N . LEU A 1 143 ? -5.562 -8.031 -9.724 1.00 87.62 143 LEU A N 1
ATOM 1127 C CA . LEU A 1 143 ? -5.149 -6.726 -10.245 1.00 87.62 143 LEU A CA 1
ATOM 1128 C C . LEU A 1 143 ? -5.405 -6.578 -11.755 1.00 87.62 143 LEU A C 1
ATOM 1130 O O . LEU A 1 143 ? -5.681 -5.472 -12.213 1.00 87.62 143 LEU A O 1
ATOM 1134 N 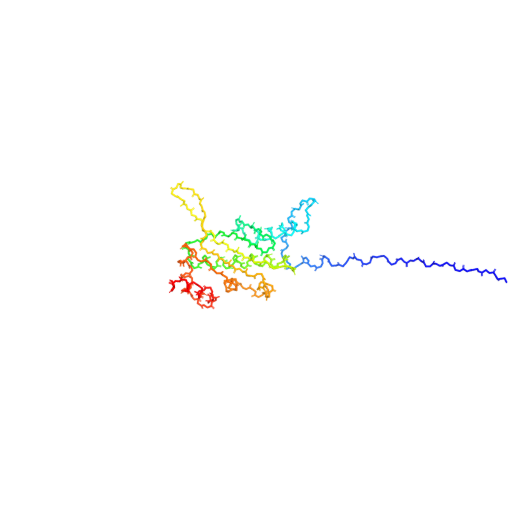N . SER A 1 144 ? -5.367 -7.673 -12.525 1.00 83.88 144 SER A N 1
ATOM 1135 C CA . SER A 1 144 ? -5.644 -7.654 -13.972 1.00 83.88 144 SER A CA 1
ATOM 1136 C C . SER A 1 144 ? -7.079 -7.255 -14.329 1.00 83.88 144 SER A C 1
ATOM 1138 O O . SER A 1 144 ? -7.330 -6.812 -15.444 1.00 83.88 144 SER A O 1
ATOM 1140 N N . ASN A 1 145 ? -8.023 -7.434 -13.401 1.00 85.12 145 ASN A N 1
ATOM 1141 C CA . ASN A 1 145 ? -9.454 -7.211 -13.631 1.00 85.12 145 ASN A CA 1
ATOM 1142 C C . ASN A 1 145 ? -9.940 -5.866 -13.068 1.00 85.12 145 ASN A C 1
ATOM 1144 O O . ASN A 1 145 ? -11.138 -5.583 -13.090 1.00 85.12 145 ASN A O 1
ATOM 1148 N N . ILE A 1 146 ? -9.027 -5.048 -12.538 1.00 89.38 146 ILE A N 1
ATOM 1149 C CA . ILE A 1 146 ? -9.355 -3.747 -11.959 1.00 89.38 146 ILE A CA 1
ATOM 1150 C C . ILE A 1 146 ? -9.610 -2.737 -13.074 1.00 89.38 146 ILE A C 1
ATOM 1152 O O . ILE A 1 146 ? -8.777 -2.531 -13.957 1.00 89.38 146 ILE A O 1
ATOM 1156 N N . ASN A 1 147 ? -10.743 -2.039 -12.987 1.00 90.94 147 ASN A N 1
ATOM 1157 C CA . ASN A 1 147 ? -10.944 -0.809 -13.740 1.00 90.94 147 ASN A CA 1
ATOM 1158 C C . ASN A 1 147 ? -10.200 0.340 -13.039 1.00 90.94 147 ASN A C 1
ATOM 1160 O O . ASN A 1 147 ? -10.704 0.933 -12.083 1.00 90.94 147 ASN A O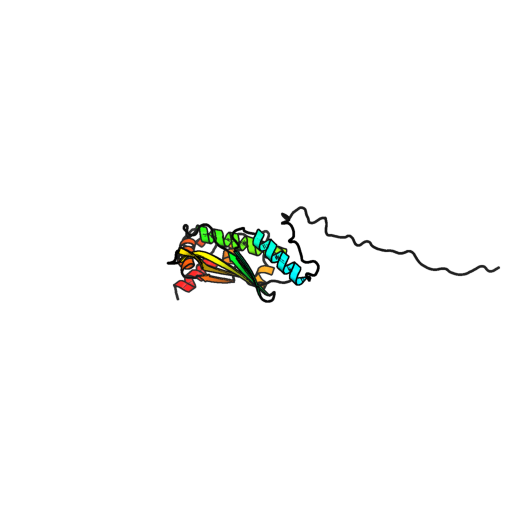 1
ATOM 1164 N N . TRP A 1 148 ? -8.995 0.642 -13.522 1.00 90.75 148 TRP A N 1
ATOM 1165 C CA . TRP A 1 148 ? -8.106 1.643 -12.928 1.00 90.75 148 TRP A CA 1
ATOM 1166 C C . TRP A 1 148 ? -8.637 3.080 -12.990 1.00 90.75 148 TRP A C 1
ATOM 1168 O O . TRP A 1 148 ? -8.240 3.889 -12.150 1.00 90.75 148 TRP A O 1
ATOM 1178 N N . ASP A 1 149 ? -9.554 3.394 -13.912 1.00 89.88 149 ASP A N 1
ATOM 1179 C CA . ASP A 1 149 ? -10.169 4.727 -14.013 1.00 89.88 149 ASP A CA 1
ATOM 1180 C C . ASP A 1 149 ? -11.129 4.999 -12.848 1.00 89.88 149 ASP A C 1
ATOM 1182 O O . ASP A 1 149 ? -11.284 6.139 -12.411 1.00 89.88 149 ASP A O 1
ATOM 1186 N N . HIS A 1 150 ? -11.733 3.942 -12.299 1.00 91.56 150 HIS A N 1
ATOM 1187 C CA . HIS A 1 150 ? -12.642 4.016 -11.153 1.00 91.56 150 HIS A CA 1
ATOM 1188 C C . HIS A 1 150 ? -12.011 3.526 -9.847 1.00 91.56 150 HIS A C 1
ATOM 1190 O O . HIS A 1 150 ? -12.673 3.538 -8.813 1.00 91.56 150 HIS A O 1
ATOM 1196 N N . PHE A 1 151 ? -10.739 3.120 -9.869 1.00 93.38 151 PHE A N 1
ATOM 1197 C CA . PHE A 1 151 ? -10.048 2.619 -8.687 1.00 93.38 151 PHE A CA 1
ATOM 1198 C C . PHE A 1 151 ? -9.777 3.763 -7.702 1.00 93.38 151 PHE A C 1
ATOM 1200 O O . PHE A 1 151 ? -8.904 4.619 -7.912 1.00 93.38 151 PHE A O 1
ATOM 1207 N N . SER A 1 152 ? -10.565 3.801 -6.630 1.00 94.31 152 SER A N 1
ATOM 1208 C CA . SER A 1 152 ? -10.482 4.785 -5.555 1.00 94.31 152 SER A CA 1
ATOM 1209 C C . SER A 1 152 ? -9.422 4.395 -4.522 1.00 94.31 152 SER A C 1
ATOM 1211 O O . SER A 1 152 ? -8.785 3.346 -4.605 1.00 94.31 152 SER A O 1
ATOM 1213 N N . LEU A 1 153 ? -9.177 5.267 -3.539 1.00 93.25 153 LEU A N 1
ATOM 1214 C CA . LEU A 1 153 ? -8.245 4.930 -2.460 1.00 93.25 153 LEU A CA 1
ATOM 1215 C C . LEU A 1 153 ? -8.826 3.838 -1.550 1.00 93.25 153 LEU A C 1
ATOM 1217 O O . LEU A 1 153 ? -8.089 2.980 -1.086 1.00 93.25 153 LEU A O 1
ATOM 1221 N N . TRP A 1 154 ? -10.146 3.817 -1.364 1.00 94.25 154 TRP A N 1
ATOM 1222 C CA . TRP A 1 154 ? -10.832 2.812 -0.554 1.00 94.25 154 TRP A CA 1
ATOM 1223 C C . TRP A 1 154 ? -10.747 1.422 -1.180 1.00 94.25 154 TRP A C 1
ATOM 1225 O O . TRP A 1 154 ? -10.508 0.446 -0.474 1.00 94.25 154 TRP A O 1
ATOM 1235 N N . ASP A 1 155 ? -10.820 1.347 -2.513 1.00 94.25 155 ASP A N 1
ATOM 1236 C CA . ASP A 1 155 ? -10.622 0.094 -3.245 1.00 94.25 155 ASP A CA 1
ATOM 1237 C C . ASP A 1 155 ? -9.239 -0.510 -2.982 1.00 94.25 155 ASP A C 1
ATOM 1239 O O . ASP A 1 155 ? -9.104 -1.728 -2.946 1.00 94.25 155 ASP A O 1
ATOM 1243 N N . ALA A 1 156 ? -8.210 0.310 -2.740 1.00 94.62 156 ALA A N 1
ATOM 1244 C CA . ALA A 1 156 ? -6.898 -0.208 -2.366 1.00 94.62 156 ALA A CA 1
ATOM 1245 C C . ALA A 1 156 ? -6.942 -0.931 -1.009 1.00 94.62 156 ALA A C 1
ATOM 1247 O O . ALA A 1 156 ? -6.395 -2.022 -0.880 1.00 94.62 156 ALA A O 1
ATOM 1248 N N . GLY A 1 157 ? -7.648 -0.389 -0.014 1.00 92.56 157 GLY A N 1
ATOM 1249 C CA . GLY A 1 157 ? -7.859 -1.088 1.257 1.00 92.56 157 GLY A CA 1
ATOM 1250 C C . GLY A 1 157 ? -8.660 -2.385 1.087 1.00 92.56 157 GLY A C 1
ATOM 1251 O O . GLY A 1 157 ? -8.235 -3.454 1.542 1.00 92.56 157 GLY A O 1
ATOM 1252 N N . GLU A 1 158 ? -9.785 -2.299 0.376 1.00 92.19 158 GLU A N 1
ATOM 1253 C CA . GLU A 1 158 ? -10.762 -3.386 0.237 1.00 92.19 158 GLU A CA 1
ATOM 1254 C C . GLU A 1 158 ? -10.290 -4.546 -0.637 1.00 92.19 158 GLU A C 1
ATOM 1256 O O . GLU A 1 158 ? -10.544 -5.706 -0.313 1.00 92.19 158 GLU A O 1
ATOM 1261 N N . GLN A 1 159 ? -9.586 -4.254 -1.732 1.00 91.94 159 GLN A N 1
ATOM 1262 C CA . GLN A 1 159 ? -9.143 -5.262 -2.697 1.00 91.94 159 GLN A CA 1
ATOM 1263 C C . GLN A 1 159 ? -7.805 -5.909 -2.339 1.00 91.94 159 GLN A C 1
ATOM 1265 O O . GLN A 1 159 ? -7.306 -6.756 -3.086 1.00 91.94 159 GLN A O 1
ATOM 1270 N N . SER A 1 160 ? -7.215 -5.546 -1.196 1.00 93.56 160 SER A N 1
ATOM 1271 C CA . SER A 1 160 ? -6.169 -6.378 -0.608 1.00 93.56 160 SER A CA 1
ATOM 1272 C C . SER A 1 160 ? -6.714 -7.802 -0.456 1.00 93.56 160 SER A C 1
ATOM 1274 O O . SER A 1 160 ? -7.837 -8.003 -0.005 1.00 93.56 160 SER A O 1
ATOM 1276 N N . GLU A 1 161 ? -5.945 -8.816 -0.829 1.00 92.31 161 GLU A N 1
ATOM 1277 C CA . GLU A 1 161 ? -6.288 -10.210 -0.542 1.00 92.31 161 GLU A CA 1
ATOM 1278 C C . GLU A 1 161 ? -5.933 -10.502 0.918 1.00 92.31 161 GLU A C 1
ATOM 1280 O O . GLU A 1 161 ? -6.773 -10.913 1.718 1.00 92.31 161 GLU A O 1
ATOM 1285 N N . GLY A 1 162 ? -4.699 -10.173 1.300 1.00 92.56 162 GLY A N 1
ATOM 1286 C CA . GLY A 1 162 ? -4.183 -10.345 2.652 1.00 92.56 162 GLY A CA 1
ATOM 1287 C C . GLY A 1 162 ? -3.903 -9.011 3.328 1.00 92.56 162 GLY A C 1
ATOM 1288 O O . GLY A 1 162 ? -3.430 -8.069 2.692 1.00 92.56 162 GLY A O 1
ATOM 1289 N N . VAL A 1 163 ? -4.152 -8.956 4.635 1.00 95.62 163 VAL A N 1
ATOM 1290 C CA . VAL A 1 163 ? -3.678 -7.868 5.494 1.00 95.62 163 VAL A CA 1
ATOM 1291 C C . VAL A 1 163 ? -2.973 -8.476 6.696 1.00 95.62 163 VAL A C 1
ATOM 1293 O O . VAL A 1 163 ? -3.546 -9.303 7.402 1.00 95.62 163 VAL A O 1
ATOM 1296 N N . ILE A 1 164 ? -1.726 -8.073 6.921 1.00 95.75 164 ILE A N 1
ATOM 1297 C CA . ILE A 1 164 ? -0.936 -8.495 8.078 1.00 95.75 164 ILE A CA 1
ATOM 1298 C C . ILE A 1 164 ? -0.823 -7.304 9.021 1.00 95.75 164 ILE A C 1
ATOM 1300 O O . ILE A 1 164 ? -0.193 -6.299 8.686 1.00 95.75 164 ILE A O 1
ATOM 1304 N N . PHE A 1 165 ? -1.418 -7.423 10.207 1.00 94.94 165 PHE A N 1
ATOM 1305 C CA . PHE A 1 165 ? -1.366 -6.395 11.245 1.00 94.94 165 PHE A CA 1
ATOM 1306 C C . PHE A 1 165 ? -0.289 -6.731 12.277 1.00 94.94 165 PHE A C 1
ATOM 1308 O O . PHE A 1 165 ? -0.475 -7.582 13.151 1.00 94.94 165 PHE A O 1
ATOM 1315 N N . HIS A 1 166 ? 0.841 -6.034 12.204 1.00 94.31 166 HIS A N 1
ATOM 1316 C CA . HIS A 1 166 ? 1.895 -6.139 13.207 1.00 94.31 166 HIS A CA 1
ATOM 1317 C C . HIS A 1 166 ? 1.539 -5.311 14.447 1.00 94.31 166 HIS A C 1
ATOM 1319 O O . HIS A 1 166 ? 0.627 -4.483 14.432 1.00 94.31 166 HIS A O 1
ATOM 1325 N N . LYS A 1 167 ? 2.292 -5.508 15.536 1.00 90.44 167 LYS A N 1
ATOM 1326 C CA . LYS A 1 167 ? 2.023 -4.897 16.850 1.00 90.44 167 LYS A CA 1
ATOM 1327 C C . LYS A 1 167 ? 1.721 -3.394 16.777 1.00 90.44 167 LYS A C 1
ATOM 1329 O O . LYS A 1 167 ? 0.754 -2.950 17.385 1.00 90.44 167 LYS A O 1
ATOM 1334 N N . LEU A 1 168 ? 2.518 -2.633 16.022 1.00 89.75 168 LEU A N 1
ATOM 1335 C CA . LEU A 1 168 ? 2.367 -1.177 15.908 1.00 89.75 168 LEU A CA 1
ATOM 1336 C C . LEU A 1 168 ? 1.242 -0.740 14.955 1.00 89.75 168 LEU A C 1
ATOM 1338 O O . LEU A 1 168 ? 0.789 0.392 15.051 1.00 89.75 168 LEU A O 1
ATOM 1342 N N . GLY A 1 169 ? 0.770 -1.616 14.063 1.00 91.88 169 GLY A N 1
ATOM 1343 C CA . GLY A 1 169 ? -0.317 -1.313 13.127 1.00 91.88 169 GLY A CA 1
ATOM 1344 C C . GLY A 1 169 ? -1.717 -1.660 13.637 1.00 91.88 169 GLY A C 1
ATOM 1345 O O . GLY A 1 169 ? -2.692 -1.112 13.131 1.00 91.88 169 GLY A O 1
ATOM 1346 N N . LYS A 1 170 ? -1.835 -2.539 14.645 1.00 93.25 170 LYS A N 1
ATOM 1347 C CA . LYS A 1 170 ? -3.131 -3.023 15.160 1.00 93.25 170 LYS A CA 1
ATOM 1348 C C . LYS A 1 170 ? -4.010 -1.912 15.738 1.00 93.25 170 LYS A C 1
ATOM 1350 O O . LYS A 1 170 ? -5.149 -1.765 15.314 1.00 93.25 170 LYS A O 1
ATOM 1355 N N . LYS A 1 171 ? -3.492 -1.138 16.700 1.00 92.19 171 LYS A N 1
ATOM 1356 C CA . LYS A 1 171 ? -4.261 -0.063 17.351 1.00 92.19 171 LYS A CA 1
ATOM 1357 C C . LYS A 1 171 ? -4.711 1.006 16.342 1.00 92.19 171 LYS A C 1
ATOM 1359 O O . LYS A 1 171 ? -5.902 1.304 16.329 1.00 92.19 171 LYS A O 1
ATOM 1364 N N . PRO A 1 172 ? -3.831 1.525 15.467 1.00 93.12 172 PRO A N 1
ATOM 1365 C CA . PRO A 1 172 ? -4.265 2.453 14.435 1.00 93.12 172 PRO A CA 1
ATOM 1366 C C . PRO A 1 172 ? -5.360 1.902 13.516 1.00 93.12 172 PRO A C 1
ATOM 1368 O O . PRO A 1 172 ? -6.351 2.577 13.257 1.00 93.12 172 PRO A O 1
ATOM 1371 N N . ALA A 1 173 ? -5.226 0.647 13.073 1.00 95.00 173 ALA A N 1
ATOM 1372 C CA . ALA A 1 173 ? -6.242 0.004 12.246 1.00 95.00 173 ALA A CA 1
ATOM 1373 C C . ALA A 1 173 ? -7.586 -0.135 12.977 1.00 95.00 173 ALA A C 1
ATOM 1375 O O . ALA A 1 173 ? -8.630 0.094 12.373 1.00 95.00 173 ALA A O 1
ATOM 1376 N N . LEU A 1 174 ? -7.567 -0.458 14.275 1.00 94.94 174 LEU A N 1
ATOM 1377 C CA . LEU A 1 174 ? -8.780 -0.550 15.088 1.00 94.94 174 LEU A CA 1
ATOM 1378 C C . LEU A 1 174 ? -9.475 0.807 15.197 1.00 94.94 174 LEU A C 1
ATOM 1380 O O . LEU A 1 174 ? -10.676 0.898 14.963 1.00 94.94 174 LEU A O 1
ATOM 1384 N N . ASN A 1 175 ? -8.707 1.854 15.493 1.00 94.12 175 ASN A N 1
ATOM 1385 C CA . ASN A 1 175 ? -9.225 3.214 15.596 1.00 94.12 175 ASN A CA 1
ATOM 1386 C C . ASN A 1 175 ? -9.809 3.692 14.262 1.00 94.12 175 ASN A C 1
ATOM 1388 O O . ASN A 1 175 ? -10.896 4.262 14.246 1.00 94.12 175 ASN A O 1
ATOM 1392 N N . TYR A 1 176 ? -9.152 3.387 13.139 1.00 95.19 176 TYR A N 1
ATOM 1393 C CA . TYR A 1 176 ? -9.694 3.648 11.807 1.00 95.19 176 TYR A CA 1
ATOM 1394 C C . TYR A 1 176 ? -11.026 2.924 11.567 1.00 95.19 176 TYR A C 1
ATOM 1396 O O . TYR A 1 176 ? -11.980 3.539 11.090 1.00 95.19 176 TYR A O 1
ATOM 1404 N N . CYS A 1 177 ? -11.123 1.646 11.937 1.00 95.25 177 CYS A N 1
ATOM 1405 C CA . CYS A 1 177 ? -12.332 0.843 11.752 1.00 95.25 177 CYS A CA 1
ATOM 1406 C C . CYS A 1 177 ? -13.526 1.286 12.607 1.00 95.25 177 CYS A C 1
ATOM 1408 O O . CYS A 1 177 ? -14.652 0.925 12.290 1.00 95.25 177 CYS A O 1
ATOM 1410 N N . GLN A 1 178 ? -13.291 2.088 13.647 1.00 94.44 178 GLN A N 1
ATOM 1411 C CA . GLN A 1 178 ? -14.330 2.720 14.469 1.00 94.44 178 GLN A CA 1
ATOM 1412 C C . GLN A 1 178 ? -14.774 4.088 13.929 1.00 94.44 178 GLN A C 1
ATOM 1414 O O . GLN A 1 178 ? -15.631 4.744 14.518 1.00 94.44 178 GLN A O 1
ATOM 1419 N N . THR A 1 179 ? -14.170 4.564 12.837 1.00 93.81 179 THR A N 1
ATOM 1420 C CA . THR A 1 179 ? -14.607 5.792 12.167 1.00 93.81 179 THR A CA 1
ATOM 1421 C C . THR A 1 179 ? -15.691 5.498 11.136 1.00 93.81 179 THR A C 1
ATOM 1423 O O . THR A 1 179 ? -15.723 4.422 10.542 1.00 93.81 179 THR A O 1
ATOM 1426 N N . GLU A 1 180 ? -16.501 6.509 10.814 1.00 91.69 180 GLU A N 1
ATOM 1427 C CA . GLU A 1 180 ? -17.487 6.442 9.723 1.00 91.69 180 GLU A CA 1
ATOM 1428 C C . GLU A 1 180 ? -16.850 6.020 8.385 1.00 91.69 180 GLU A C 1
ATOM 1430 O O . GLU A 1 180 ? -17.471 5.319 7.588 1.00 91.69 180 GLU A O 1
ATOM 1435 N N . GLN A 1 181 ? -15.592 6.410 8.144 1.00 89.94 181 GLN A N 1
ATOM 1436 C CA . GLN A 1 181 ? -14.856 6.028 6.938 1.00 89.94 181 GLN A CA 1
ATOM 1437 C C . GLN A 1 181 ? -14.543 4.529 6.919 1.00 89.94 181 GLN A C 1
ATOM 1439 O O . GLN A 1 181 ? -14.793 3.870 5.911 1.00 89.94 181 GLN A O 1
ATOM 1444 N N . GLY A 1 182 ? -14.036 3.989 8.030 1.00 89.06 182 GLY A N 1
ATOM 1445 C CA . GLY A 1 182 ? -13.758 2.559 8.162 1.00 89.06 182 GLY A CA 1
ATOM 1446 C C . GLY A 1 182 ? -15.022 1.714 8.005 1.00 89.06 182 GLY A C 1
ATOM 1447 O O . GLY A 1 182 ? -15.037 0.769 7.216 1.00 89.06 182 GLY A O 1
ATOM 1448 N N . GLU A 1 183 ? -16.106 2.114 8.674 1.00 88.19 183 GLU A N 1
ATOM 1449 C CA . GLU A 1 183 ? -17.396 1.418 8.623 1.00 88.19 183 GLU A CA 1
ATOM 1450 C C . GLU A 1 183 ? -18.030 1.419 7.227 1.00 88.19 183 GLU A C 1
ATOM 1452 O O . GLU A 1 183 ? -18.634 0.426 6.823 1.00 88.19 183 GLU A O 1
ATOM 1457 N N . ARG A 1 184 ? -17.913 2.518 6.473 1.00 90.81 184 ARG A N 1
ATOM 1458 C CA . ARG A 1 184 ? -18.582 2.642 5.167 1.00 90.81 184 ARG A CA 1
ATOM 1459 C C . ARG A 1 184 ? -17.747 2.181 3.988 1.00 90.81 184 ARG A C 1
ATOM 1461 O O . ARG A 1 184 ? -18.305 1.667 3.022 1.00 90.81 184 ARG A O 1
ATOM 1468 N N . HIS A 1 185 ? -16.440 2.412 4.031 1.00 91.94 185 HIS A N 1
ATOM 1469 C CA . HIS A 1 185 ? -15.587 2.309 2.850 1.00 91.94 185 HIS A CA 1
ATOM 1470 C C . HIS A 1 185 ? -14.526 1.217 2.953 1.00 91.94 185 HIS A C 1
ATOM 1472 O O . HIS A 1 185 ? -13.851 0.948 1.964 1.00 91.94 185 HIS A O 1
ATOM 1478 N N . SER A 1 186 ? -14.347 0.587 4.117 1.00 92.12 186 SER A N 1
ATOM 1479 C CA . SER A 1 186 ? -13.270 -0.387 4.331 1.00 92.12 186 SER A CA 1
ATOM 1480 C C . SER A 1 186 ? -13.713 -1.620 5.129 1.00 92.12 186 SER A C 1
ATOM 1482 O O . SER A 1 186 ? -13.021 -2.103 6.030 1.00 92.12 186 SER A O 1
ATOM 1484 N N . LEU A 1 187 ? -14.891 -2.143 4.778 1.00 93.06 187 LEU A N 1
ATOM 1485 C CA . LEU A 1 187 ? -15.535 -3.278 5.437 1.00 93.06 187 LEU A CA 1
ATOM 1486 C C . LEU A 1 187 ? -14.683 -4.552 5.426 1.00 93.06 187 LEU A C 1
ATOM 1488 O O . LEU A 1 187 ? -14.573 -5.216 6.457 1.00 93.06 187 LEU A O 1
ATOM 1492 N N . LEU A 1 188 ? -14.100 -4.936 4.289 1.00 93.75 188 LEU A N 1
ATOM 1493 C CA . LEU A 1 188 ? -13.268 -6.135 4.190 1.00 93.75 188 LEU A CA 1
ATOM 1494 C C . LEU A 1 188 ? -11.961 -5.967 4.959 1.00 93.75 188 LEU A C 1
ATOM 1496 O O . LEU A 1 188 ? -11.557 -6.893 5.666 1.00 93.75 188 LEU A O 1
ATOM 1500 N N . PHE A 1 189 ? -11.326 -4.798 4.870 1.00 95.75 189 PHE A N 1
ATOM 1501 C CA . PHE A 1 189 ? -10.140 -4.494 5.671 1.00 95.75 189 PHE A CA 1
ATOM 1502 C C . PHE A 1 189 ? -10.438 -4.625 7.174 1.00 95.75 189 PHE A C 1
ATOM 1504 O O . PHE A 1 189 ? -9.719 -5.323 7.893 1.00 95.75 189 PHE A O 1
ATOM 1511 N N . CYS A 1 190 ? -11.540 -4.031 7.640 1.00 95.31 190 CYS A N 1
ATOM 1512 C CA . CYS A 1 190 ? -11.934 -4.073 9.046 1.00 95.31 190 CYS A CA 1
ATOM 1513 C C . CYS A 1 190 ? -12.366 -5.469 9.504 1.00 95.31 190 CYS A C 1
ATOM 1515 O O . CYS A 1 190 ? -11.982 -5.907 10.587 1.00 95.31 190 CYS A O 1
ATOM 1517 N N . ARG A 1 191 ? -13.069 -6.238 8.663 1.00 94.38 191 ARG A N 1
ATOM 1518 C CA . ARG A 1 191 ? -13.396 -7.645 8.959 1.00 94.38 191 ARG A CA 1
ATOM 1519 C C . ARG A 1 191 ? -12.146 -8.495 9.166 1.00 94.38 191 ARG A C 1
ATOM 1521 O O . ARG A 1 191 ? -12.116 -9.299 10.094 1.00 94.38 191 ARG A O 1
ATOM 1528 N N . LYS A 1 192 ? -11.107 -8.308 8.343 1.00 94.50 192 LYS A N 1
ATOM 1529 C CA . LYS A 1 192 ? -9.827 -9.020 8.509 1.00 94.50 192 LYS A CA 1
ATOM 1530 C C . LYS A 1 192 ? -9.150 -8.671 9.831 1.00 94.50 192 LYS A C 1
ATOM 1532 O O . LYS A 1 192 ? -8.570 -9.554 10.451 1.00 94.50 192 LYS A O 1
ATOM 1537 N N . LEU A 1 193 ? -9.234 -7.413 10.268 1.00 94.25 193 LEU A N 1
ATOM 1538 C CA . LEU A 1 193 ? -8.719 -7.005 11.573 1.00 94.25 193 LEU A CA 1
ATOM 1539 C C . LEU A 1 193 ? -9.473 -7.698 12.715 1.00 94.25 193 LEU A C 1
ATOM 1541 O O . LEU A 1 193 ? -8.834 -8.283 13.587 1.00 94.25 193 LEU A O 1
ATOM 1545 N N . HIS A 1 194 ? -10.807 -7.661 12.701 1.00 92.88 194 HIS A N 1
ATOM 1546 C CA . HIS A 1 194 ? -11.629 -8.272 13.751 1.00 92.88 194 HIS A CA 1
ATOM 1547 C C . HIS A 1 194 ? -11.414 -9.783 13.850 1.00 92.88 194 HIS A C 1
ATOM 1549 O O . HIS A 1 194 ? -11.187 -10.292 14.943 1.00 92.88 194 HIS A O 1
ATOM 1555 N N . ALA A 1 195 ? -11.309 -10.479 12.714 1.00 91.38 195 ALA A N 1
ATOM 1556 C CA . ALA A 1 195 ? -10.998 -11.908 12.686 1.00 91.38 195 ALA A CA 1
ATOM 1557 C C . ALA A 1 195 ? -9.652 -12.275 13.350 1.00 91.38 195 ALA A C 1
ATOM 1559 O O . ALA A 1 195 ? -9.444 -13.431 13.703 1.00 91.38 195 ALA A O 1
ATOM 1560 N N . ILE A 1 196 ? -8.725 -11.324 13.506 1.00 88.31 196 ILE A N 1
ATOM 1561 C CA . ILE A 1 196 ? -7.434 -11.528 14.187 1.00 88.31 196 ILE A CA 1
ATOM 1562 C C . ILE A 1 196 ? -7.509 -11.161 15.676 1.00 88.31 196 ILE A C 1
ATOM 1564 O O . ILE A 1 196 ? -6.671 -11.610 16.449 1.00 88.31 196 ILE A O 1
ATOM 1568 N N . ILE A 1 197 ? -8.442 -10.294 16.072 1.00 85.25 197 ILE A N 1
ATOM 1569 C CA . ILE A 1 197 ? -8.625 -9.878 17.471 1.00 85.25 197 ILE A CA 1
ATOM 1570 C C . ILE A 1 197 ? -9.486 -10.893 18.230 1.00 85.25 197 ILE A C 1
ATOM 1572 O O . ILE A 1 197 ? -9.246 -11.118 19.412 1.00 85.25 197 ILE A O 1
ATOM 1576 N N . ASP A 1 198 ? -10.457 -11.498 17.547 1.00 73.69 198 ASP A N 1
ATOM 1577 C CA . ASP A 1 198 ? -11.406 -12.445 18.140 1.00 73.69 198 ASP A CA 1
ATOM 1578 C C . ASP A 1 198 ? -10.848 -13.882 18.263 1.00 73.69 198 ASP A C 1
ATOM 1580 O O . ASP A 1 198 ? -11.507 -14.743 18.845 1.00 73.69 198 ASP A O 1
ATOM 1584 N N . ASN A 1 199 ? -9.646 -14.137 17.727 1.00 58.56 199 ASN A N 1
ATOM 1585 C CA . ASN A 1 199 ? -8.900 -15.401 17.816 1.00 58.56 199 ASN A CA 1
ATOM 1586 C C . ASN A 1 199 ? -7.664 -15.249 18.710 1.00 58.56 199 ASN A C 1
ATOM 1588 O O . ASN A 1 199 ? -7.347 -16.218 19.434 1.00 58.56 199 ASN A O 1
#

Secondary structure (DSSP, 8-state):
-------------------SSSTTSSSS--PPPPPPPTT--HHHHHHHHHHHHHHHH-TTEEEEEEETTTEEEEEE--S--SSTTHHHHHHHHHHHHHHHHHHTT-SS---EEEEEEEEEEE-TTS-EEEEEEEEEEE-HHHHTT--TTT--HHHHHHT-SEEEE-HHHHHHHHHHHTSHHHHHH-HHHHHHHHHHH--

Foldseek 3Di:
DDDDDDDDDDDDPDDPPPDDDPVPPPPDPDDDQDDDDPPQDPVSSLVSRLQSLLCVLDVQWPDWDDDPPAEIETEGEDPDLPQLQVSVLVVLSSLLSSLLSNVVSPPDWFHWYKYFHWYWDQDPVRDIDTDGAKIFIAHRVLSNPDPSVPCDSLNSLARGPDMDGDPSNLVSLQVNCPDPCVVPRRVNNNVNSVVVVVD

Radius of gyration: 24.68 Å; chains: 1; bounding box: 42×29×111 Å